Protein AF-S2LIN4-F1 (afdb_monomer)

pLDDT: mean 83.63, std 13.46, range [33.03, 95.44]

Organism: Litchfieldella anticariensis (strain DSM 16096 / CECT 5854 / CIP 108499 / LMG 22089 / FP35) (NCBI:txid1121939)

Solvent-accessible surface area (backbone atoms only — not comparable to full-atom values): 18428 Å² total; per-residue (Å²): 127,49,62,52,65,75,70,74,57,32,70,67,60,50,42,50,50,49,52,54,48,47,56,66,48,48,55,62,51,36,66,73,66,72,56,72,96,68,80,87,84,47,94,90,32,69,62,60,49,41,39,52,30,50,53,53,45,44,39,46,35,58,49,76,45,57,72,67,61,47,47,62,72,38,59,90,43,39,66,46,42,23,50,40,50,54,48,54,56,49,40,44,55,52,17,64,74,68,74,45,84,57,60,64,67,62,54,48,45,54,50,38,31,35,48,46,38,67,61,36,87,48,58,68,60,32,49,53,52,26,63,73,29,70,52,77,68,75,59,82,70,35,42,41,60,64,57,53,16,59,45,26,28,37,47,54,67,60,44,54,51,39,47,73,70,58,77,45,71,71,44,90,98,63,24,23,45,48,69,60,46,47,58,56,42,67,45,43,83,58,38,52,55,60,67,50,47,62,71,37,41,86,35,64,39,20,9,40,58,50,48,60,52,50,74,72,40,85,61,40,44,82,74,49,72,42,71,96,74,39,27,35,35,34,28,27,66,79,62,60,46,55,36,35,32,25,39,75,33,46,80,50,16,39,37,35,40,62,39,75,69,63,64,68,48,48,74,48,55,45,36,79,78,42,81,40,69,84,38,77,84,32,49,66,50,49,78,71,42,85,62,54,95,78,39,38,38,37,36,28,32,37,52,21,44,50,32,47,52,48,50,52,48,25,54,52,67,78,48,82,64,70,81,73,56,72,74,74,76,79,83,86,131

Structure (mmCIF, N/CA/C/O backbone):
data_AF-S2LIN4-F1
#
_entry.id   AF-S2LIN4-F1
#
loop_
_atom_site.group_PDB
_atom_site.id
_atom_site.type_symbol
_atom_site.label_atom_id
_atom_site.label_alt_id
_atom_site.label_comp_id
_atom_site.label_asym_id
_atom_site.label_entity_id
_atom_site.label_seq_id
_atom_site.pdbx_PDB_ins_code
_atom_site.Cartn_x
_atom_site.Cartn_y
_atom_site.Cartn_z
_atom_site.occupancy
_atom_site.B_iso_or_equiv
_atom_site.auth_seq_id
_atom_site.auth_comp_id
_atom_site.auth_asym_id
_atom_site.auth_atom_id
_atom_site.pdbx_PDB_model_num
ATOM 1 N N . MET A 1 1 ? 11.806 14.414 -7.366 1.00 47.00 1 MET A N 1
ATOM 2 C CA . MET A 1 1 ? 11.220 13.259 -6.646 1.00 47.00 1 MET A CA 1
ATOM 3 C C . MET A 1 1 ? 10.512 13.742 -5.384 1.00 47.00 1 MET A C 1
ATOM 5 O O . MET A 1 1 ? 11.106 14.500 -4.622 1.00 47.00 1 MET A O 1
ATOM 9 N N . GLY A 1 2 ? 9.234 13.380 -5.229 1.00 59.31 2 GLY A N 1
ATOM 10 C CA . GLY A 1 2 ? 8.294 13.935 -4.239 1.00 59.31 2 GLY A CA 1
ATOM 11 C C . GLY A 1 2 ? 6.931 14.335 -4.827 1.00 59.31 2 GLY A C 1
ATOM 12 O O . GLY A 1 2 ? 6.092 14.864 -4.108 1.00 59.31 2 GLY A O 1
ATOM 13 N N . GLN A 1 3 ? 6.727 14.125 -6.131 1.00 66.06 3 GLN A N 1
ATOM 14 C CA . GLN A 1 3 ? 5.408 14.199 -6.755 1.00 66.06 3 GLN A CA 1
ATOM 15 C C . GLN A 1 3 ? 4.697 12.844 -6.607 1.00 66.06 3 GLN A C 1
ATOM 17 O O . GLN A 1 3 ? 5.387 11.820 -6.604 1.00 66.06 3 GLN A O 1
ATOM 22 N N . PRO A 1 4 ? 3.360 12.831 -6.484 1.00 75.75 4 PRO A N 1
ATOM 23 C CA . PRO A 1 4 ? 2.562 11.608 -6.520 1.00 75.75 4 PRO A CA 1
ATOM 24 C C . PRO A 1 4 ? 2.800 10.789 -7.801 1.00 75.75 4 PRO A C 1
ATOM 26 O O . PRO A 1 4 ? 3.011 11.363 -8.871 1.00 75.75 4 PRO A O 1
ATOM 29 N N . ALA A 1 5 ? 2.782 9.456 -7.701 1.00 74.56 5 ALA A N 1
ATOM 30 C CA . ALA A 1 5 ? 3.072 8.562 -8.831 1.00 74.56 5 ALA A CA 1
ATOM 31 C C . ALA A 1 5 ? 2.090 8.726 -10.006 1.00 74.56 5 ALA A C 1
ATOM 33 O O . ALA A 1 5 ? 2.484 8.624 -11.162 1.00 74.56 5 ALA A O 1
ATOM 34 N N . ASP A 1 6 ? 0.828 9.032 -9.720 1.00 73.12 6 ASP A N 1
ATOM 35 C CA . ASP A 1 6 ? -0.216 9.345 -10.699 1.00 73.12 6 ASP A CA 1
ATOM 36 C C . ASP A 1 6 ? 0.073 10.618 -11.506 1.00 73.12 6 ASP A C 1
ATOM 38 O O . ASP A 1 6 ? -0.264 10.667 -12.683 1.00 73.12 6 ASP A O 1
ATOM 42 N N . VAL A 1 7 ? 0.749 11.602 -10.906 1.00 77.06 7 VAL A N 1
ATOM 43 C CA . VAL A 1 7 ? 1.208 12.820 -11.597 1.00 77.06 7 VAL A CA 1
ATOM 44 C C . VAL A 1 7 ? 2.500 12.559 -12.373 1.00 77.06 7 VAL A C 1
ATOM 46 O O . VAL A 1 7 ? 2.706 13.100 -13.455 1.00 77.06 7 VAL A O 1
ATOM 49 N N . LEU A 1 8 ? 3.396 11.740 -11.817 1.00 78.75 8 LEU A N 1
ATOM 50 C CA . LEU A 1 8 ? 4.680 11.428 -12.444 1.00 78.75 8 LEU A CA 1
ATOM 51 C C . LEU A 1 8 ? 4.520 10.593 -13.720 1.00 78.75 8 LEU A C 1
ATOM 53 O O . LEU A 1 8 ? 5.293 10.772 -14.663 1.00 78.75 8 LEU A O 1
ATOM 57 N N . PHE A 1 9 ? 3.543 9.688 -13.727 1.00 82.88 9 PHE A N 1
ATOM 58 C CA . PHE A 1 9 ? 3.246 8.779 -14.830 1.00 82.88 9 PHE A CA 1
ATOM 59 C C . PHE A 1 9 ? 1.987 9.193 -15.580 1.00 82.88 9 PHE A C 1
ATOM 61 O O . PHE A 1 9 ? 1.139 8.350 -15.846 1.00 82.88 9 PHE A O 1
ATOM 68 N N . ASP A 1 10 ? 1.825 10.473 -15.888 1.00 87.62 10 ASP A N 1
ATOM 69 C CA . ASP A 1 10 ? 0.775 10.917 -16.805 1.00 87.62 10 ASP A CA 1
ATOM 70 C C . ASP A 1 10 ? 0.827 10.133 -18.138 1.00 87.62 10 ASP A C 1
ATOM 72 O O . ASP A 1 10 ? 1.915 9.789 -18.606 1.00 87.62 10 ASP A O 1
ATOM 76 N N . ASP A 1 11 ? -0.336 9.774 -18.699 1.00 87.50 11 ASP A N 1
ATOM 77 C CA . ASP A 1 11 ? -0.409 8.869 -19.863 1.00 87.50 11 ASP A CA 1
ATOM 78 C C . ASP A 1 11 ? 0.236 9.493 -21.110 1.00 87.50 11 ASP A C 1
ATOM 80 O O . ASP A 1 11 ? 0.977 8.809 -21.827 1.00 87.50 11 ASP A O 1
ATOM 84 N N . ASP A 1 12 ? 0.036 10.796 -21.325 1.00 87.94 12 ASP A N 1
ATOM 85 C CA . ASP A 1 12 ? 0.625 11.526 -22.450 1.00 87.94 12 ASP A CA 1
ATOM 86 C C . ASP A 1 12 ? 2.138 11.654 -22.262 1.00 87.94 12 ASP A C 1
ATOM 88 O O . ASP A 1 12 ? 2.920 11.401 -23.182 1.00 87.94 12 ASP A O 1
ATOM 92 N N . ALA A 1 13 ? 2.570 11.970 -21.038 1.00 86.81 13 ALA A N 1
ATOM 93 C CA . ALA A 1 13 ? 3.985 12.074 -20.705 1.00 86.81 13 ALA A CA 1
ATOM 94 C C . ALA A 1 13 ? 4.727 10.733 -20.860 1.00 86.81 13 ALA A C 1
ATOM 96 O O . ALA A 1 13 ? 5.850 10.697 -21.364 1.00 86.81 13 ALA A O 1
ATOM 97 N N . LEU A 1 14 ? 4.107 9.622 -20.449 1.00 86.19 14 LEU A N 1
ATOM 98 C CA . LEU A 1 14 ? 4.681 8.285 -20.595 1.00 86.19 14 LEU A CA 1
ATOM 99 C C . LEU A 1 14 ? 4.761 7.872 -22.068 1.00 86.19 14 LEU A C 1
ATOM 101 O O . LEU A 1 14 ? 5.774 7.323 -22.497 1.00 86.19 14 LEU A O 1
ATOM 105 N N . SER A 1 15 ? 3.723 8.176 -22.846 1.00 87.38 15 SER A N 1
ATOM 106 C CA . SER A 1 15 ? 3.692 7.900 -24.284 1.00 87.38 15 SER A CA 1
ATOM 107 C C . SER A 1 15 ? 4.768 8.688 -25.036 1.00 87.38 15 SER A C 1
ATOM 109 O O . SER A 1 15 ? 5.455 8.125 -25.890 1.00 87.38 15 SER A O 1
ATOM 111 N N . ALA A 1 16 ? 4.969 9.959 -24.676 1.00 86.88 16 ALA A N 1
ATOM 112 C CA . ALA A 1 16 ? 6.020 10.805 -25.236 1.00 86.88 16 ALA A CA 1
ATOM 113 C C . ALA A 1 16 ? 7.431 10.280 -24.913 1.00 86.88 16 ALA A C 1
ATOM 115 O O . ALA A 1 16 ? 8.281 10.228 -25.803 1.00 86.88 16 ALA A O 1
ATOM 116 N N . ASP A 1 17 ? 7.673 9.835 -23.675 1.00 87.00 17 ASP A N 1
ATOM 117 C CA . ASP A 1 17 ? 8.962 9.246 -23.294 1.00 87.00 17 ASP A CA 1
ATOM 118 C C . ASP A 1 17 ? 9.248 7.955 -24.065 1.00 87.00 17 ASP A C 1
ATOM 120 O O . ASP A 1 17 ? 10.366 7.756 -24.530 1.00 87.00 17 ASP A O 1
ATOM 124 N N . VAL A 1 18 ? 8.251 7.076 -24.225 1.00 86.31 18 VAL A N 1
ATOM 125 C CA . VAL A 1 18 ? 8.411 5.836 -25.003 1.00 86.31 18 VAL A CA 1
ATOM 126 C C . VAL A 1 18 ? 8.713 6.149 -26.467 1.00 86.31 18 VAL A C 1
ATOM 128 O O . VAL A 1 18 ? 9.602 5.525 -27.047 1.00 86.31 18 VAL A O 1
ATOM 131 N N . ALA A 1 19 ? 8.006 7.118 -27.055 1.00 85.38 19 ALA A N 1
ATOM 132 C CA . ALA A 1 19 ? 8.234 7.550 -28.430 1.00 85.38 19 ALA A CA 1
ATOM 133 C C . ALA A 1 19 ? 9.677 8.031 -28.630 1.00 85.38 19 ALA A C 1
ATOM 135 O O . ALA A 1 19 ? 10.394 7.521 -29.491 1.00 85.38 19 ALA A O 1
ATOM 136 N N . SER A 1 20 ? 10.125 8.956 -27.781 1.00 84.44 20 SER A N 1
ATOM 137 C CA . SER A 1 20 ? 11.447 9.558 -27.918 1.00 84.44 20 SER A CA 1
ATOM 138 C C . SER A 1 20 ? 12.577 8.575 -27.581 1.00 84.44 20 SER A C 1
ATOM 140 O O . SER A 1 20 ? 13.573 8.512 -28.301 1.00 84.44 20 SER A O 1
ATOM 142 N N . ALA A 1 21 ? 12.395 7.710 -26.578 1.00 84.06 21 ALA A N 1
ATOM 143 C CA . ALA A 1 21 ? 13.325 6.619 -26.293 1.00 84.06 21 ALA A CA 1
ATOM 144 C C . ALA A 1 21 ? 13.438 5.623 -27.462 1.00 84.06 21 ALA A C 1
ATOM 146 O O . ALA A 1 21 ? 14.522 5.104 -27.742 1.00 84.06 21 ALA A O 1
ATOM 147 N N . GLY A 1 22 ? 12.326 5.369 -28.158 1.00 81.50 22 GLY A N 1
ATOM 148 C CA . GLY A 1 22 ? 12.278 4.522 -29.346 1.00 81.50 22 GLY A CA 1
ATOM 149 C C . GLY A 1 22 ? 13.131 5.072 -30.486 1.00 81.50 22 GLY A C 1
ATOM 150 O O . GLY A 1 22 ? 13.908 4.326 -31.084 1.00 81.50 22 GLY A O 1
ATOM 151 N N . GLU A 1 23 ? 13.040 6.375 -30.750 1.00 79.06 23 GLU A N 1
ATOM 152 C CA . GLU A 1 23 ? 13.856 7.055 -31.763 1.00 79.06 23 GLU A CA 1
ATOM 153 C C . GLU A 1 23 ? 15.356 6.955 -31.453 1.00 79.06 23 GLU A C 1
ATOM 155 O O . GLU A 1 23 ? 16.149 6.605 -32.331 1.00 79.06 23 GLU A O 1
ATOM 160 N N . GLU A 1 24 ? 15.746 7.181 -30.195 1.00 77.19 24 GLU A N 1
ATOM 161 C CA . GLU A 1 24 ? 17.155 7.148 -29.788 1.00 77.19 24 GLU A CA 1
ATOM 162 C C . GLU A 1 24 ? 17.789 5.755 -29.863 1.00 77.19 24 GLU A C 1
ATOM 164 O O . GLU A 1 24 ? 18.988 5.637 -30.118 1.00 77.19 24 GLU A O 1
ATOM 169 N N . VAL A 1 25 ? 17.009 4.694 -29.650 1.00 75.75 25 VAL A N 1
ATOM 170 C CA . VAL A 1 25 ? 17.485 3.307 -29.765 1.00 75.75 25 VAL A CA 1
ATOM 171 C C . VAL A 1 25 ? 17.458 2.813 -31.211 1.00 75.75 25 VAL A C 1
ATOM 173 O O . VAL A 1 25 ? 18.322 2.027 -31.613 1.00 75.75 25 VAL A O 1
ATOM 176 N N . ALA A 1 26 ? 16.506 3.284 -32.019 1.00 73.12 26 ALA A N 1
ATOM 177 C CA . ALA A 1 26 ? 16.386 2.881 -33.415 1.00 73.12 26 ALA A CA 1
ATOM 178 C C . ALA A 1 26 ? 17.626 3.263 -34.240 1.00 73.12 26 ALA A C 1
ATOM 180 O O . ALA A 1 26 ? 18.067 2.478 -35.077 1.00 73.12 26 ALA A O 1
ATOM 181 N N . GLU A 1 27 ? 18.221 4.432 -34.004 1.00 68.19 27 GLU A N 1
ATOM 182 C CA . GLU A 1 27 ? 19.364 4.920 -34.786 1.00 68.19 27 GLU A CA 1
ATOM 183 C C . GLU A 1 27 ? 20.642 4.053 -34.632 1.00 68.19 27 GLU A C 1
ATOM 185 O O . GLU A 1 27 ? 21.214 3.653 -35.653 1.00 68.19 27 GLU A O 1
ATOM 190 N N . PRO A 1 28 ? 21.120 3.704 -33.419 1.00 65.50 28 PRO A N 1
ATOM 191 C CA . PRO A 1 28 ? 22.214 2.744 -33.246 1.00 65.50 28 PRO A CA 1
ATOM 192 C C . PRO A 1 28 ? 21.929 1.370 -33.866 1.00 65.50 28 PRO A C 1
ATOM 194 O O . PRO A 1 28 ? 22.807 0.790 -34.506 1.00 65.50 28 PRO A O 1
ATOM 197 N N . LEU A 1 29 ? 20.703 0.857 -33.723 1.00 64.81 29 LEU A N 1
ATOM 198 C CA . LEU A 1 29 ? 20.319 -0.446 -34.276 1.00 64.81 29 LEU A CA 1
ATOM 199 C C . LEU A 1 29 ? 20.282 -0.437 -35.812 1.00 64.81 29 LEU A C 1
ATOM 201 O O . LEU A 1 29 ? 20.726 -1.399 -36.441 1.00 64.81 29 LEU A O 1
ATOM 205 N N . ARG A 1 30 ? 19.826 0.658 -36.434 1.00 66.25 30 ARG A N 1
ATOM 206 C CA . ARG A 1 30 ? 19.888 0.853 -37.895 1.00 66.25 30 ARG A CA 1
ATOM 207 C C . ARG A 1 30 ? 21.330 0.875 -38.402 1.00 66.25 30 ARG A C 1
ATOM 209 O O . ARG A 1 30 ? 21.642 0.192 -39.374 1.00 66.25 30 ARG A O 1
ATOM 216 N N . ARG A 1 31 ? 22.232 1.575 -37.699 1.00 62.22 31 ARG A N 1
ATOM 217 C CA . ARG A 1 31 ? 23.672 1.598 -38.026 1.00 62.22 31 ARG A CA 1
ATOM 218 C C . ARG A 1 31 ? 24.308 0.205 -37.979 1.00 62.22 31 ARG A C 1
ATOM 220 O O . ARG A 1 31 ? 25.103 -0.122 -38.853 1.00 62.22 31 ARG A O 1
ATOM 227 N N . LEU A 1 32 ? 23.950 -0.617 -36.990 1.00 59.62 32 LEU A N 1
ATOM 228 C CA . LEU A 1 32 ? 24.483 -1.977 -36.829 1.00 59.62 32 LEU A CA 1
ATOM 229 C C . LEU A 1 32 ? 23.901 -2.990 -37.824 1.00 59.62 32 LEU A C 1
ATOM 231 O O . LEU A 1 32 ? 24.600 -3.910 -38.236 1.00 59.62 32 LEU A O 1
ATOM 235 N N . SER A 1 33 ? 22.635 -2.831 -38.213 1.00 62.09 33 SER A N 1
ATOM 236 C CA . SER A 1 33 ? 21.947 -3.744 -39.138 1.00 62.09 33 SER A CA 1
ATOM 237 C C . SER A 1 33 ? 22.271 -3.492 -40.615 1.00 62.09 33 SER A C 1
ATOM 239 O O . SER A 1 33 ? 21.821 -4.249 -41.472 1.00 62.09 33 SER A O 1
ATOM 241 N N . GLY A 1 34 ? 23.044 -2.445 -40.934 1.00 56.84 34 GLY A N 1
ATOM 242 C CA . GLY A 1 34 ? 23.355 -2.062 -42.316 1.00 56.84 34 GLY A CA 1
ATOM 243 C C . GLY A 1 34 ? 22.119 -1.658 -43.131 1.00 56.84 34 GLY A C 1
ATOM 244 O O . GLY A 1 34 ? 22.181 -1.609 -44.361 1.00 56.84 34 GLY A O 1
ATOM 245 N N . GLY A 1 35 ? 20.990 -1.408 -42.457 1.00 53.69 35 GLY A N 1
ATOM 246 C CA . GLY A 1 35 ? 19.702 -1.126 -43.075 1.00 53.69 35 GLY A CA 1
ATOM 247 C C . GLY A 1 35 ? 19.684 0.254 -43.724 1.00 53.69 35 GLY A C 1
ATOM 248 O O . GLY A 1 35 ? 20.001 1.254 -43.084 1.00 53.69 35 GLY A O 1
ATOM 249 N N . ARG A 1 36 ? 19.300 0.304 -45.004 1.00 51.91 36 ARG A N 1
ATOM 250 C CA . ARG A 1 36 ? 18.939 1.554 -45.690 1.00 51.91 36 ARG A CA 1
ATOM 251 C C . ARG A 1 36 ? 17.681 2.149 -45.048 1.00 51.91 36 ARG A C 1
ATOM 253 O O . ARG A 1 36 ? 16.865 1.402 -44.515 1.00 51.91 36 ARG A O 1
ATOM 260 N N . ASP A 1 37 ? 17.543 3.473 -45.142 1.00 54.34 37 ASP A N 1
ATOM 261 C CA . ASP A 1 37 ? 16.408 4.285 -44.676 1.00 54.34 37 ASP A CA 1
ATOM 262 C C . ASP A 1 37 ? 15.071 3.890 -45.335 1.00 54.34 37 ASP A C 1
ATOM 264 O O . ASP A 1 37 ? 14.500 4.640 -46.126 1.00 54.34 37 ASP A O 1
ATOM 268 N N . GLU A 1 38 ? 14.539 2.710 -45.027 1.00 51.34 38 GLU A N 1
ATOM 269 C CA . GLU A 1 38 ? 13.127 2.438 -45.255 1.00 51.34 38 GLU A CA 1
ATOM 270 C C . GLU A 1 38 ? 12.332 2.900 -44.028 1.00 51.34 38 GLU A C 1
ATOM 272 O O . GLU A 1 38 ? 12.577 2.437 -42.908 1.00 51.34 38 GLU A O 1
ATOM 277 N N . PRO A 1 39 ? 11.382 3.838 -44.195 1.00 50.81 39 PRO A N 1
ATOM 278 C CA . PRO A 1 39 ? 10.492 4.208 -43.113 1.00 50.81 39 PRO A CA 1
ATOM 279 C C . PRO A 1 39 ? 9.650 2.984 -42.753 1.00 50.81 39 PRO A C 1
ATOM 281 O O . PRO A 1 39 ? 8.929 2.451 -43.597 1.00 50.81 39 PRO A O 1
ATOM 284 N N . LEU A 1 40 ? 9.735 2.555 -41.492 1.00 50.41 40 LEU A N 1
ATOM 285 C CA . LEU A 1 40 ? 8.865 1.543 -40.893 1.00 50.41 40 LEU A CA 1
ATOM 286 C C . LEU A 1 40 ? 7.412 2.049 -40.934 1.00 50.41 40 LEU A C 1
ATOM 288 O O . LEU A 1 40 ? 6.913 2.651 -39.989 1.00 50.41 40 LEU A O 1
ATOM 292 N N . LYS A 1 41 ? 6.741 1.852 -42.071 1.00 45.69 41 LYS A N 1
ATOM 293 C CA . LYS A 1 41 ? 5.322 2.143 -42.269 1.00 45.69 41 LYS A CA 1
ATOM 294 C C . LYS A 1 41 ? 4.504 0.959 -41.778 1.00 45.69 41 LYS A C 1
ATOM 296 O O . LYS A 1 41 ? 4.207 0.040 -42.531 1.00 45.69 41 LYS A O 1
ATOM 301 N N . SER A 1 42 ? 4.148 0.984 -40.507 1.00 49.94 42 SER A N 1
ATOM 302 C CA . SER A 1 42 ? 3.082 0.153 -39.959 1.00 49.94 42 SER A CA 1
ATOM 303 C C . SER A 1 42 ? 2.626 0.834 -38.688 1.00 49.94 42 SER A C 1
ATOM 305 O O . SER A 1 42 ? 3.370 0.833 -37.725 1.00 49.94 42 SER A O 1
ATOM 307 N N . GLU A 1 43 ? 1.441 1.429 -38.661 1.00 45.47 43 GLU A N 1
ATOM 308 C CA . GLU A 1 43 ? 0.894 2.068 -37.458 1.00 45.47 43 GLU A CA 1
ATOM 309 C C . GLU A 1 43 ? 0.540 1.045 -36.353 1.00 45.47 43 GLU A C 1
ATOM 311 O O . GLU A 1 43 ? 0.428 1.438 -35.205 1.00 45.47 43 GLU A O 1
ATOM 316 N N . ASP A 1 44 ? 0.577 -0.271 -36.614 1.00 50.44 44 ASP A N 1
ATOM 317 C CA . ASP A 1 44 ? 0.623 -1.346 -35.587 1.00 50.44 44 ASP A CA 1
ATOM 318 C C . ASP A 1 44 ? 2.033 -1.555 -34.965 1.00 50.44 44 ASP A C 1
ATOM 320 O O . ASP A 1 44 ? 2.335 -2.556 -34.309 1.00 50.44 44 ASP A O 1
ATOM 324 N N . CYS A 1 45 ? 2.918 -0.584 -35.215 1.00 71.06 45 CYS A N 1
ATOM 325 C CA . CYS A 1 45 ? 4.340 -0.488 -34.894 1.00 71.06 45 CYS A CA 1
ATOM 326 C C . CYS A 1 45 ? 4.656 -0.744 -33.416 1.00 71.06 45 CYS A C 1
ATOM 328 O O . CYS A 1 45 ? 3.930 -0.324 -32.519 1.00 71.06 45 CYS A O 1
ATOM 330 N N . LEU A 1 46 ? 5.806 -1.377 -33.176 1.00 74.06 46 LEU A N 1
ATOM 331 C CA . LEU A 1 46 ? 6.452 -1.623 -31.881 1.00 74.06 46 LEU A CA 1
ATOM 332 C C . LEU A 1 46 ? 6.229 -0.522 -30.825 1.00 74.06 46 LEU A C 1
ATOM 334 O O . LEU A 1 46 ? 6.034 -0.831 -29.655 1.00 74.06 46 LEU A O 1
ATOM 338 N N . GLN A 1 47 ? 6.202 0.752 -31.220 1.00 81.25 47 GLN A N 1
ATOM 339 C CA . GLN A 1 47 ? 5.899 1.884 -30.344 1.00 81.25 47 GLN A CA 1
ATOM 340 C C . GLN A 1 47 ? 4.543 1.751 -29.633 1.00 81.25 47 GLN A C 1
ATOM 342 O O . GLN A 1 47 ? 4.491 1.906 -28.416 1.00 81.25 47 GLN A O 1
ATOM 347 N N . HIS A 1 48 ? 3.460 1.415 -30.340 1.00 83.00 48 HIS A N 1
ATOM 348 C CA . HIS A 1 48 ? 2.145 1.203 -29.722 1.00 83.00 48 HIS A CA 1
ATOM 349 C C . HIS A 1 48 ? 2.167 0.029 -28.743 1.00 83.00 48 HIS A C 1
ATOM 351 O O . HIS A 1 48 ? 1.552 0.090 -27.678 1.00 83.00 48 HIS A O 1
ATOM 357 N N . GLN A 1 49 ? 2.925 -1.020 -29.065 1.00 86.12 49 GLN A N 1
ATOM 358 C CA . GLN A 1 49 ? 3.117 -2.161 -28.176 1.00 86.12 49 GLN A CA 1
ATOM 359 C C . GLN A 1 49 ? 3.888 -1.757 -26.907 1.00 86.12 49 GLN A C 1
ATOM 361 O O . GLN A 1 49 ? 3.480 -2.114 -25.802 1.00 86.12 49 GLN A O 1
ATOM 366 N N . MET A 1 50 ? 4.942 -0.945 -27.037 1.00 89.69 50 MET A N 1
ATOM 367 C CA . MET A 1 50 ? 5.712 -0.421 -25.905 1.00 89.69 50 MET A CA 1
ATOM 368 C C . MET A 1 50 ? 4.892 0.544 -25.043 1.00 89.69 50 MET A C 1
ATOM 370 O O . MET A 1 50 ? 4.958 0.460 -23.820 1.00 89.69 50 MET A O 1
ATOM 374 N N . ILE A 1 51 ? 4.069 1.408 -25.648 1.00 89.38 51 ILE A N 1
ATOM 375 C CA . ILE A 1 51 ? 3.137 2.280 -24.916 1.00 89.38 51 ILE A CA 1
ATOM 376 C C . ILE A 1 51 ? 2.129 1.425 -24.143 1.00 89.38 51 ILE A C 1
ATOM 378 O O . ILE A 1 51 ? 1.948 1.620 -22.942 1.00 89.38 51 ILE A O 1
ATOM 382 N N . ARG A 1 52 ? 1.528 0.417 -24.790 1.00 90.00 52 ARG A N 1
ATOM 383 C CA . ARG A 1 52 ? 0.611 -0.525 -24.133 1.00 90.00 52 ARG A CA 1
ATOM 384 C C . ARG A 1 52 ? 1.278 -1.229 -22.949 1.00 90.00 52 ARG A C 1
ATOM 386 O O . ARG A 1 52 ? 0.679 -1.311 -21.878 1.00 90.00 52 ARG A O 1
ATOM 393 N N . ALA A 1 53 ? 2.513 -1.703 -23.110 1.00 92.44 53 ALA A N 1
ATOM 394 C CA . ALA A 1 53 ? 3.276 -2.306 -22.022 1.00 92.44 53 ALA A CA 1
ATOM 395 C C . ALA A 1 53 ? 3.572 -1.309 -20.893 1.00 92.44 53 ALA A C 1
ATOM 397 O O . ALA A 1 53 ? 3.415 -1.658 -19.725 1.00 92.44 53 ALA A O 1
ATOM 398 N N . ALA A 1 54 ? 3.936 -0.065 -21.215 1.00 92.69 54 ALA A N 1
ATOM 399 C CA . ALA A 1 54 ? 4.186 0.985 -20.232 1.00 92.69 54 ALA A CA 1
ATOM 400 C C . ALA A 1 54 ? 2.930 1.293 -19.398 1.00 92.69 54 ALA A C 1
ATOM 402 O O . ALA A 1 54 ? 3.002 1.363 -18.171 1.00 92.69 54 ALA A O 1
ATOM 403 N N . LEU A 1 55 ? 1.763 1.402 -20.040 1.00 92.00 55 LEU A N 1
ATOM 404 C CA . LEU A 1 55 ? 0.479 1.611 -19.363 1.00 92.00 55 LEU A CA 1
ATOM 405 C C . LEU A 1 55 ? 0.099 0.420 -18.472 1.00 92.00 55 LEU A C 1
ATOM 407 O O . LEU A 1 55 ? -0.361 0.608 -17.343 1.00 92.00 55 LEU A O 1
ATOM 411 N N . GLN A 1 56 ? 0.361 -0.805 -18.931 1.00 93.19 56 GLN A N 1
ATOM 412 C CA . GLN A 1 56 ? 0.140 -2.003 -18.126 1.00 93.19 56 GLN A CA 1
ATOM 413 C C . GLN A 1 56 ? 1.073 -2.033 -16.905 1.00 93.19 56 GLN A C 1
ATOM 415 O O . GLN A 1 56 ? 0.630 -2.295 -15.786 1.00 93.19 56 GLN A O 1
ATOM 420 N N . TRP A 1 57 ? 2.356 -1.703 -17.071 1.00 94.50 57 TRP A N 1
ATOM 421 C CA . TRP A 1 57 ? 3.292 -1.560 -15.954 1.00 94.50 57 TRP A CA 1
ATOM 422 C C . TRP A 1 57 ? 2.879 -0.443 -14.993 1.00 94.50 57 TRP A C 1
ATOM 424 O O . TRP A 1 57 ? 2.988 -0.622 -13.780 1.00 94.50 57 TRP A O 1
ATOM 434 N N . LYS A 1 58 ? 2.340 0.672 -15.501 1.00 93.69 58 LYS A N 1
ATOM 435 C CA . LYS A 1 58 ? 1.798 1.774 -14.690 1.00 93.69 58 LYS A CA 1
ATOM 436 C C . LYS A 1 58 ? 0.642 1.303 -13.814 1.00 93.69 58 LYS A C 1
ATOM 438 O O . LYS A 1 58 ? 0.603 1.657 -12.636 1.00 93.69 58 LYS A O 1
ATOM 443 N N . ALA A 1 59 ? -0.278 0.497 -14.344 1.00 91.50 59 ALA A N 1
ATOM 444 C CA . ALA A 1 59 ? -1.396 -0.036 -13.565 1.00 91.50 59 ALA A CA 1
ATOM 445 C C . ALA A 1 59 ? -0.912 -0.835 -12.339 1.00 91.50 59 ALA A C 1
ATOM 447 O O . ALA A 1 59 ? -1.397 -0.605 -11.225 1.00 91.50 59 ALA A O 1
ATOM 448 N N . LEU A 1 60 ? 0.104 -1.688 -12.521 1.00 92.25 60 LEU A N 1
ATOM 449 C CA . LEU A 1 60 ? 0.741 -2.423 -11.427 1.00 92.25 60 LEU A CA 1
ATOM 450 C C . LEU A 1 60 ? 1.510 -1.492 -10.479 1.00 92.25 60 LEU A C 1
ATOM 452 O O . LEU A 1 60 ? 1.256 -1.493 -9.275 1.00 92.25 60 LEU A O 1
ATOM 456 N N . ALA A 1 61 ? 2.422 -0.674 -11.010 1.00 92.69 61 ALA A N 1
ATOM 457 C CA . ALA A 1 61 ? 3.308 0.203 -10.242 1.00 92.69 61 ALA A CA 1
ATOM 458 C C . ALA A 1 61 ? 2.549 1.229 -9.386 1.00 92.69 61 ALA A C 1
ATOM 460 O O . ALA A 1 61 ? 2.977 1.559 -8.286 1.00 92.69 61 ALA A O 1
ATOM 461 N N . CYS A 1 62 ? 1.402 1.721 -9.852 1.00 89.81 62 CYS A N 1
ATOM 462 C CA . CYS A 1 62 ? 0.562 2.643 -9.087 1.00 89.81 62 CYS A CA 1
ATOM 463 C C . CYS A 1 62 ? -0.416 1.937 -8.134 1.00 89.81 62 CYS A C 1
ATOM 465 O O . CYS A 1 62 ? -1.210 2.614 -7.485 1.00 89.81 62 CYS A O 1
ATOM 467 N N . GLY A 1 63 ? -0.405 0.601 -8.062 1.00 85.31 63 GLY A N 1
ATOM 468 C CA . GLY A 1 63 ? -1.314 -0.165 -7.208 1.00 85.31 63 GLY A CA 1
ATOM 469 C C . GLY A 1 63 ? -2.788 -0.053 -7.612 1.00 85.31 63 GLY A C 1
ATOM 4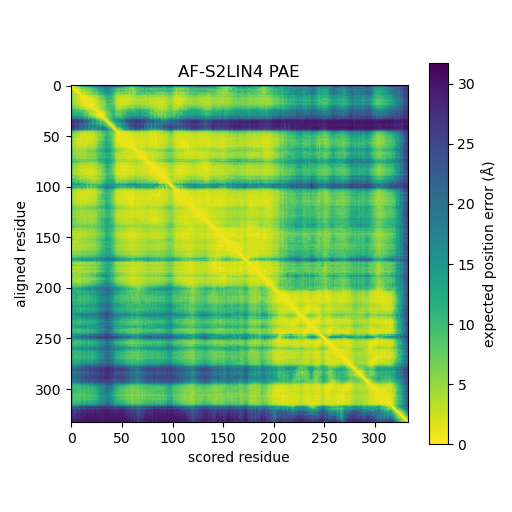70 O O . GLY A 1 63 ? -3.655 -0.210 -6.756 1.00 85.31 63 GLY A O 1
ATOM 471 N N . LYS A 1 64 ? -3.080 0.231 -8.892 1.00 86.38 64 LYS A N 1
ATOM 472 C CA . LYS A 1 64 ? -4.459 0.318 -9.410 1.00 86.38 64 LYS A CA 1
ATOM 473 C C . LYS A 1 64 ? -5.129 -1.054 -9.515 1.00 86.38 64 LYS A C 1
ATOM 475 O O . LYS A 1 64 ? -6.351 -1.127 -9.537 1.00 86.38 64 LYS A O 1
ATOM 480 N N . GLN A 1 65 ? -4.325 -2.111 -9.589 1.00 87.44 65 GLN A N 1
ATOM 481 C CA . GLN A 1 65 ? -4.754 -3.501 -9.692 1.00 87.44 65 GLN A CA 1
ATOM 482 C C . GLN A 1 65 ? -3.964 -4.359 -8.702 1.00 87.44 65 GLN A C 1
ATOM 484 O O . GLN A 1 65 ? -2.807 -4.061 -8.366 1.00 87.44 65 GLN A O 1
ATOM 489 N N . ASP A 1 66 ? -4.581 -5.438 -8.227 1.00 88.06 66 ASP A N 1
ATOM 490 C CA . ASP A 1 66 ? -3.832 -6.495 -7.559 1.00 88.06 66 ASP A CA 1
ATOM 491 C C . ASP A 1 66 ? -3.021 -7.325 -8.572 1.00 88.06 66 ASP A C 1
ATOM 493 O O . ASP A 1 66 ? -3.174 -7.204 -9.789 1.00 88.06 66 ASP A O 1
ATOM 497 N N . LEU A 1 67 ? -2.105 -8.153 -8.064 1.00 90.75 67 LEU A N 1
ATOM 498 C CA . LEU A 1 67 ? -1.193 -8.915 -8.913 1.00 90.75 67 LEU A CA 1
ATOM 499 C C . LEU A 1 67 ? -1.908 -10.009 -9.723 1.00 90.75 67 LEU A C 1
ATOM 501 O O . LEU A 1 67 ? -1.458 -10.345 -10.819 1.00 90.75 67 LEU A O 1
ATOM 505 N N . GLN A 1 68 ? -3.000 -10.578 -9.208 1.00 90.44 68 GLN A N 1
ATOM 506 C CA . GLN A 1 68 ? -3.739 -11.623 -9.915 1.00 90.44 68 GLN A CA 1
ATOM 507 C C . GLN A 1 68 ? -4.513 -11.035 -11.092 1.00 90.44 68 GLN A C 1
ATOM 509 O O . GLN A 1 68 ? -4.398 -11.553 -12.203 1.00 90.44 68 GLN A O 1
ATOM 514 N N . GLN A 1 69 ? -5.228 -9.933 -10.862 1.00 90.06 69 GLN A N 1
ATOM 515 C CA . GLN A 1 69 ? -5.923 -9.184 -11.900 1.00 90.06 69 GLN A CA 1
ATOM 516 C C . GLN A 1 69 ? -4.941 -8.727 -12.978 1.00 90.06 69 GLN A C 1
ATOM 518 O O . GLN A 1 69 ? -5.133 -9.022 -14.158 1.00 90.06 69 GLN A O 1
ATOM 523 N N . TRP A 1 70 ? -3.847 -8.082 -12.567 1.00 92.56 70 TRP A N 1
ATOM 524 C CA . TRP A 1 70 ? -2.835 -7.607 -13.500 1.00 92.56 70 TRP A CA 1
ATOM 525 C C . TRP A 1 70 ? -2.270 -8.744 -14.354 1.00 92.56 70 TRP A C 1
ATOM 527 O O . TRP A 1 70 ? -2.141 -8.603 -15.566 1.00 92.56 70 TRP A O 1
ATOM 537 N N . ARG A 1 71 ? -1.971 -9.898 -13.742 1.00 91.19 71 ARG A N 1
ATOM 538 C CA . ARG A 1 71 ? -1.467 -11.083 -14.448 1.00 91.19 71 ARG A CA 1
ATOM 539 C C . ARG A 1 71 ? -2.480 -11.636 -15.451 1.00 91.19 71 ARG A C 1
ATOM 541 O O . ARG A 1 71 ? -2.064 -12.092 -16.514 1.00 91.19 71 ARG A O 1
ATOM 548 N N . ALA A 1 72 ? -3.766 -11.660 -15.104 1.00 90.00 72 ALA A N 1
ATOM 549 C CA . ALA A 1 72 ? -4.812 -12.147 -15.997 1.00 90.00 72 ALA A CA 1
ATOM 550 C C . ALA A 1 72 ? -4.880 -11.284 -17.267 1.00 90.00 72 ALA A C 1
ATOM 552 O O . ALA A 1 72 ? -4.816 -11.817 -18.371 1.00 90.00 72 ALA A O 1
ATOM 553 N N . GLU A 1 73 ? -4.885 -9.961 -17.109 1.00 87.69 73 GLU A N 1
ATOM 554 C CA . GLU A 1 73 ? -4.901 -8.998 -18.218 1.00 87.69 73 GLU A CA 1
ATOM 555 C C . GLU A 1 73 ? -3.577 -8.974 -19.008 1.00 87.69 73 GLU A C 1
ATOM 557 O O . GLU A 1 73 ? -3.563 -8.797 -20.225 1.00 87.69 73 GLU A O 1
ATOM 562 N N . ALA A 1 74 ? -2.449 -9.208 -18.332 1.00 86.38 74 ALA A N 1
ATOM 563 C CA . ALA A 1 74 ? -1.114 -9.266 -18.928 1.00 86.38 74 ALA A CA 1
ATOM 564 C C . ALA A 1 74 ? -0.805 -10.588 -19.657 1.00 86.38 74 ALA A C 1
ATOM 566 O O . ALA A 1 74 ? 0.238 -10.706 -20.310 1.00 86.38 74 ALA A O 1
ATOM 567 N N . SER A 1 75 ? -1.660 -11.606 -19.523 1.00 84.94 75 SER A N 1
ATOM 568 C CA . SER A 1 75 ? -1.372 -12.958 -20.013 1.00 84.94 75 SER A CA 1
ATOM 569 C C . SER A 1 75 ? -1.128 -12.996 -21.527 1.00 84.94 75 SER A C 1
ATOM 571 O O . SER A 1 75 ? -0.129 -13.581 -21.957 1.00 84.94 75 SER A O 1
ATOM 573 N N . ASP A 1 76 ? -1.935 -12.267 -22.297 1.00 85.44 76 ASP A N 1
ATOM 574 C CA . ASP A 1 76 ? -1.861 -12.195 -23.763 1.00 85.44 76 ASP A CA 1
ATOM 575 C C . ASP A 1 76 ? -0.722 -11.300 -24.282 1.00 85.44 76 ASP A C 1
ATOM 577 O O . ASP A 1 76 ? -0.307 -11.409 -25.435 1.00 85.44 76 ASP A O 1
ATOM 581 N N . ILE A 1 77 ? -0.170 -10.431 -23.429 1.00 86.88 77 ILE A N 1
ATOM 582 C CA . ILE A 1 77 ? 0.887 -9.469 -23.788 1.00 86.88 77 ILE A CA 1
ATOM 583 C C . ILE A 1 77 ? 2.190 -9.684 -23.024 1.00 86.88 77 ILE A C 1
ATOM 585 O O . ILE A 1 77 ? 3.032 -8.793 -22.958 1.00 86.88 77 ILE A O 1
ATOM 589 N N . THR A 1 78 ? 2.387 -10.873 -22.452 1.00 89.62 78 THR A N 1
ATOM 590 C CA . THR A 1 78 ? 3.588 -11.178 -21.658 1.00 89.62 78 THR A CA 1
ATOM 591 C C . THR A 1 78 ? 4.880 -10.902 -22.437 1.00 89.62 78 THR A C 1
ATOM 593 O O . THR A 1 78 ? 5.818 -10.345 -21.874 1.00 89.62 78 THR A O 1
ATOM 596 N N . HIS A 1 79 ? 4.935 -11.287 -23.716 1.00 89.12 79 HIS A N 1
ATOM 597 C CA . HIS A 1 79 ? 6.113 -11.068 -24.559 1.00 89.12 79 HIS A CA 1
ATOM 598 C C . HIS A 1 79 ? 6.403 -9.570 -24.725 1.00 89.12 79 HIS A C 1
ATOM 600 O O . HIS A 1 79 ? 7.523 -9.145 -24.484 1.00 89.12 79 HIS A O 1
ATOM 606 N N . ILE A 1 80 ? 5.369 -8.758 -24.966 1.00 90.44 80 ILE A N 1
ATOM 607 C CA . ILE A 1 80 ? 5.486 -7.298 -25.075 1.00 90.44 80 ILE A CA 1
ATOM 608 C C . ILE A 1 80 ? 5.981 -6.674 -23.763 1.00 90.44 80 ILE A C 1
ATOM 610 O O . ILE A 1 80 ? 6.802 -5.760 -23.765 1.00 90.44 80 ILE A O 1
ATOM 614 N N . LEU A 1 81 ? 5.499 -7.167 -22.618 1.00 92.88 81 LEU A N 1
ATOM 615 C CA . LEU A 1 81 ? 5.940 -6.689 -21.304 1.00 92.88 81 LEU A CA 1
ATOM 616 C C . LEU A 1 81 ? 7.412 -6.996 -21.044 1.00 92.88 81 LEU A C 1
ATOM 618 O O . LEU A 1 81 ? 8.099 -6.170 -20.444 1.00 92.88 81 LEU A O 1
ATOM 622 N N . LYS A 1 82 ? 7.876 -8.167 -21.489 1.00 93.75 82 LYS A N 1
ATOM 623 C CA . LYS A 1 82 ? 9.284 -8.554 -21.435 1.00 93.75 82 LYS A CA 1
ATOM 624 C C . LYS A 1 82 ? 10.129 -7.671 -22.354 1.00 93.75 82 LYS A C 1
ATOM 626 O O . LYS A 1 82 ? 11.104 -7.090 -21.888 1.00 93.75 82 LYS A O 1
ATOM 631 N N . ASP A 1 83 ? 9.705 -7.501 -23.603 1.00 91.31 83 ASP A N 1
ATOM 632 C CA . ASP A 1 83 ? 10.384 -6.646 -24.581 1.00 91.31 83 ASP A CA 1
ATOM 633 C C . ASP A 1 83 ? 10.493 -5.202 -24.078 1.00 91.31 83 ASP A C 1
ATOM 635 O O . ASP A 1 83 ? 11.509 -4.548 -24.286 1.00 91.31 83 ASP A O 1
ATOM 639 N N . PHE A 1 84 ? 9.491 -4.716 -23.340 1.00 93.88 84 PHE A N 1
ATOM 640 C CA . PHE A 1 84 ? 9.543 -3.405 -22.699 1.00 93.88 84 PHE A CA 1
ATOM 641 C C . PHE A 1 84 ? 10.619 -3.308 -21.604 1.00 93.88 84 PHE A C 1
ATOM 643 O O . PHE A 1 84 ? 11.303 -2.290 -21.504 1.00 93.88 84 PHE A O 1
ATOM 650 N N . VAL A 1 85 ? 10.804 -4.350 -20.786 1.00 94.12 85 VAL A N 1
ATOM 651 C CA . VAL A 1 85 ? 11.889 -4.385 -19.786 1.00 94.12 85 VAL A CA 1
ATOM 652 C C . VAL A 1 85 ? 13.250 -4.339 -20.480 1.00 94.12 85 VAL A C 1
ATOM 654 O O . VAL A 1 85 ? 14.110 -3.538 -20.102 1.00 94.12 85 VAL A O 1
ATOM 657 N N . ASP A 1 86 ? 13.417 -5.145 -21.527 1.00 91.19 86 ASP A N 1
ATOM 658 C CA . ASP A 1 86 ? 14.647 -5.202 -22.318 1.00 91.19 86 ASP A CA 1
ATOM 659 C C . ASP A 1 86 ? 14.900 -3.866 -23.052 1.00 91.19 86 ASP A C 1
ATOM 661 O O . ASP A 1 86 ? 16.026 -3.362 -23.070 1.00 91.19 86 ASP A O 1
ATOM 665 N N . PHE A 1 87 ? 13.844 -3.224 -23.562 1.00 90.19 87 PHE A N 1
ATOM 666 C CA . PHE A 1 87 ? 13.881 -1.892 -24.164 1.00 90.19 87 PHE A CA 1
ATOM 667 C C . PHE A 1 87 ? 14.388 -0.831 -23.182 1.00 90.19 87 PHE A C 1
ATOM 669 O O . PHE A 1 87 ? 15.311 -0.087 -23.510 1.00 90.19 87 PHE A O 1
ATOM 676 N N . VAL A 1 88 ? 13.856 -0.771 -21.958 1.00 91.06 88 VAL A N 1
ATOM 677 C CA . VAL A 1 88 ? 14.316 0.203 -20.951 1.00 91.06 88 VAL A CA 1
ATOM 678 C C . VAL A 1 88 ? 15.767 -0.062 -20.529 1.00 91.06 88 VAL A C 1
ATOM 680 O O . VAL A 1 88 ? 16.535 0.878 -20.322 1.00 91.06 88 VAL A O 1
ATOM 683 N N . ALA A 1 89 ? 16.188 -1.326 -20.444 1.00 89.06 89 ALA A N 1
ATOM 684 C CA . ALA A 1 89 ? 17.588 -1.655 -20.178 1.00 89.06 89 ALA A CA 1
ATOM 685 C C . ALA A 1 89 ? 18.516 -1.178 -21.313 1.00 89.06 89 ALA A C 1
ATOM 687 O O . ALA A 1 89 ? 19.584 -0.612 -21.053 1.00 89.06 89 ALA A O 1
ATOM 688 N N . LEU A 1 90 ? 18.091 -1.359 -22.567 1.00 86.62 90 LEU A N 1
ATOM 689 C CA . LEU A 1 90 ? 18.832 -0.931 -23.750 1.00 86.62 90 LEU A CA 1
ATOM 690 C C . LEU A 1 90 ? 18.922 0.597 -23.855 1.00 86.62 90 LEU A C 1
ATOM 692 O O . LEU A 1 90 ? 20.013 1.119 -24.089 1.00 86.62 90 LEU A O 1
ATOM 696 N N . THR A 1 91 ? 17.821 1.323 -23.633 1.00 85.06 91 THR A N 1
ATOM 697 C CA . THR A 1 91 ? 17.813 2.798 -23.694 1.00 85.06 91 THR A CA 1
ATOM 698 C C . THR A 1 91 ? 18.797 3.398 -22.690 1.00 85.06 91 THR A C 1
ATOM 700 O O . THR A 1 91 ? 19.560 4.303 -23.031 1.00 85.06 91 THR A O 1
ATOM 703 N N . ARG A 1 92 ? 18.867 2.840 -21.476 1.00 84.62 92 ARG A N 1
ATOM 704 C CA . ARG A 1 92 ? 19.850 3.237 -20.464 1.00 84.62 92 ARG A CA 1
ATOM 705 C C . ARG A 1 92 ? 21.287 3.008 -20.930 1.00 84.62 92 ARG A C 1
ATOM 707 O O . ARG A 1 92 ? 22.128 3.892 -20.769 1.00 84.62 92 ARG A O 1
ATOM 714 N N . ALA A 1 93 ? 21.582 1.841 -21.501 1.00 83.88 93 ALA A N 1
ATOM 715 C CA . ALA A 1 93 ? 22.922 1.524 -21.992 1.00 83.88 93 ALA A CA 1
ATOM 716 C C . ALA A 1 93 ? 23.365 2.486 -23.112 1.00 83.88 93 ALA A C 1
ATOM 718 O O . ALA A 1 93 ? 24.490 2.988 -23.084 1.00 83.88 93 ALA A O 1
ATOM 719 N N . VAL A 1 94 ? 22.461 2.800 -24.046 1.00 81.44 94 VAL A N 1
ATOM 720 C CA . VAL A 1 94 ? 22.691 3.761 -25.139 1.00 81.44 94 VAL A CA 1
ATOM 721 C C . VAL A 1 94 ? 22.913 5.177 -24.594 1.00 81.44 94 VAL A C 1
ATOM 723 O O . VAL A 1 94 ? 23.877 5.842 -24.980 1.00 81.44 94 VAL A O 1
ATOM 726 N N . ALA A 1 95 ? 22.089 5.627 -23.644 1.00 81.50 95 ALA A N 1
ATOM 727 C CA . ALA A 1 95 ? 22.232 6.945 -23.026 1.00 81.50 95 ALA A CA 1
ATOM 728 C C . ALA A 1 95 ? 23.589 7.114 -22.320 1.00 81.50 95 ALA A C 1
ATOM 730 O O . ALA A 1 95 ? 24.245 8.148 -22.474 1.00 81.50 95 ALA A O 1
ATOM 731 N N . MET A 1 96 ? 24.053 6.076 -21.609 1.00 79.38 96 MET A N 1
ATOM 732 C CA . MET A 1 96 ? 25.365 6.073 -20.952 1.00 79.38 96 MET A CA 1
ATOM 733 C C . MET A 1 96 ? 26.521 6.179 -21.953 1.00 79.38 96 MET A C 1
ATOM 735 O O . MET A 1 96 ? 27.484 6.897 -21.689 1.00 79.38 96 MET A O 1
ATOM 739 N N . GLN A 1 97 ? 26.432 5.510 -23.106 1.00 78.06 97 GLN A N 1
ATOM 740 C CA . GLN A 1 97 ? 27.464 5.587 -24.146 1.00 78.06 97 GLN A CA 1
ATOM 741 C C . GLN A 1 97 ? 27.531 6.966 -24.813 1.00 78.06 97 GLN A C 1
ATOM 743 O O . GLN A 1 97 ? 28.616 7.440 -25.141 1.00 78.06 97 GLN A O 1
ATOM 748 N N . HIS A 1 98 ? 26.388 7.630 -24.988 1.00 74.44 98 HIS A N 1
ATOM 749 C CA . HIS A 1 98 ? 26.309 8.925 -25.666 1.00 74.44 98 HIS A CA 1
ATOM 750 C C . HIS A 1 98 ? 26.351 10.137 -24.723 1.00 74.44 98 HIS A C 1
ATOM 752 O O . HIS A 1 98 ? 26.164 11.261 -25.182 1.00 74.44 98 HIS A O 1
ATOM 758 N N . SER A 1 99 ? 26.608 9.937 -23.422 1.00 68.06 99 SER A N 1
ATOM 759 C CA . SER A 1 99 ? 26.568 10.995 -22.392 1.00 68.06 99 SER A CA 1
ATOM 760 C C . SER A 1 99 ? 25.274 11.823 -22.411 1.00 68.06 99 SER A C 1
ATOM 762 O O . SER A 1 99 ? 25.276 13.006 -22.067 1.00 68.06 99 SER A O 1
ATOM 764 N N . LYS A 1 100 ? 24.162 11.212 -22.832 1.00 70.31 100 LYS A N 1
ATOM 765 C CA . LYS A 1 100 ? 22.847 11.853 -22.852 1.00 70.31 100 LYS A CA 1
ATOM 766 C C . LYS A 1 100 ? 22.127 11.615 -21.528 1.00 70.31 100 LYS A C 1
ATOM 768 O O . LYS A 1 100 ? 22.384 10.634 -20.827 1.00 70.31 100 LYS A O 1
ATOM 773 N N . ALA A 1 101 ? 21.202 12.511 -21.189 1.00 64.19 101 ALA A N 1
ATOM 774 C CA . ALA A 1 101 ? 20.232 12.221 -20.142 1.00 64.19 101 ALA A CA 1
ATOM 775 C C . ALA A 1 101 ? 19.384 11.024 -20.602 1.00 64.19 101 ALA A C 1
ATOM 777 O O . ALA A 1 101 ? 18.831 11.064 -21.694 1.00 64.19 101 ALA A O 1
ATOM 778 N N . GLY A 1 102 ? 19.340 9.951 -19.806 1.00 69.88 102 GLY A N 1
ATOM 779 C CA . GLY A 1 102 ? 18.513 8.779 -20.108 1.00 69.88 102 GLY A CA 1
ATOM 780 C C . GLY A 1 102 ? 17.018 9.051 -19.929 1.00 69.88 102 GLY A C 1
ATOM 781 O O . GLY A 1 102 ? 16.584 10.200 -19.850 1.00 69.88 102 GLY A O 1
ATOM 782 N N . TRP A 1 103 ? 16.239 7.979 -19.775 1.00 83.06 103 TRP A N 1
ATOM 783 C CA . TRP A 1 103 ? 14.780 8.025 -19.630 1.00 83.06 103 TRP A CA 1
ATOM 784 C C . TRP A 1 103 ? 14.358 7.695 -18.189 1.00 83.06 103 TRP A C 1
ATOM 786 O O . TRP A 1 103 ? 13.807 6.623 -17.921 1.00 83.06 103 TRP A O 1
ATOM 796 N N . PRO A 1 104 ? 14.611 8.597 -17.215 1.00 84.75 104 PRO A N 1
ATOM 797 C CA . PRO A 1 104 ? 14.485 8.290 -15.793 1.00 84.75 104 PRO A CA 1
ATOM 798 C C . PRO A 1 104 ? 13.057 7.932 -15.380 1.00 84.75 104 PRO A C 1
ATOM 800 O O . PRO A 1 104 ? 12.884 7.205 -14.409 1.00 84.75 104 PRO A O 1
ATOM 803 N N . ARG A 1 105 ? 12.026 8.413 -16.090 1.00 88.88 105 ARG A N 1
ATOM 804 C CA . ARG A 1 105 ? 10.629 8.062 -15.801 1.00 88.88 105 ARG A CA 1
ATOM 805 C C . ARG A 1 105 ? 10.339 6.595 -16.132 1.00 88.88 105 ARG A C 1
ATOM 807 O O . ARG A 1 105 ? 9.692 5.933 -15.326 1.00 88.88 105 ARG A O 1
ATOM 814 N N . LEU A 1 106 ? 10.849 6.078 -17.252 1.00 90.56 106 LEU A N 1
ATOM 815 C CA . LEU A 1 106 ? 10.678 4.674 -17.647 1.00 90.56 106 LEU A CA 1
ATOM 816 C C . LEU A 1 106 ? 11.427 3.735 -16.693 1.00 90.56 106 LEU A C 1
ATOM 818 O O . LEU A 1 106 ? 10.876 2.734 -16.236 1.00 90.56 106 LEU A O 1
ATOM 822 N N . GLU A 1 107 ? 12.651 4.104 -16.307 1.00 91.25 107 GLU A N 1
ATOM 823 C CA . GLU A 1 107 ? 13.405 3.375 -15.281 1.00 91.25 107 GLU A CA 1
ATOM 824 C C . GLU A 1 107 ? 12.682 3.397 -13.926 1.00 91.25 107 GLU A C 1
ATOM 826 O O . GLU A 1 107 ? 12.571 2.373 -13.251 1.00 91.25 107 GLU A O 1
ATOM 831 N N . HIS A 1 108 ? 12.145 4.556 -13.533 1.00 90.69 108 HIS A N 1
ATOM 832 C CA . HIS A 1 108 ? 11.403 4.704 -12.283 1.00 90.69 108 HIS A CA 1
ATOM 833 C C . HIS A 1 108 ? 10.100 3.898 -12.281 1.00 90.69 108 HIS A C 1
ATOM 835 O O . HIS A 1 108 ? 9.734 3.339 -11.248 1.00 90.69 108 HIS A O 1
ATOM 841 N N . LEU A 1 109 ? 9.420 3.804 -13.428 1.00 93.88 109 LEU A N 1
ATOM 842 C CA . LEU A 1 109 ? 8.231 2.976 -13.605 1.00 93.88 109 LEU A CA 1
ATOM 843 C C . LEU A 1 109 ? 8.541 1.500 -13.332 1.00 93.88 109 LEU A C 1
ATOM 845 O O . LEU A 1 109 ? 7.871 0.880 -12.504 1.00 93.88 109 LEU A O 1
ATOM 849 N N . LEU A 1 110 ? 9.585 0.955 -13.966 1.00 94.88 110 LEU A N 1
ATOM 850 C CA . LEU A 1 110 ? 10.007 -0.428 -13.728 1.00 94.88 110 LEU A CA 1
ATOM 851 C C . LEU A 1 110 ? 10.512 -0.641 -12.297 1.00 94.88 110 LEU A C 1
ATOM 853 O O . LEU A 1 110 ? 10.230 -1.678 -11.701 1.00 94.88 110 LEU A O 1
ATOM 857 N N . GLY A 1 111 ? 11.191 0.349 -11.710 1.00 94.00 111 GLY A N 1
ATOM 858 C CA . GLY A 1 111 ? 11.598 0.315 -10.305 1.00 94.00 111 GLY A CA 1
ATOM 859 C C . GLY A 1 111 ? 10.407 0.225 -9.344 1.00 94.00 111 GLY A C 1
ATOM 860 O O . GLY A 1 111 ? 10.408 -0.598 -8.429 1.00 94.00 111 GLY A O 1
ATOM 861 N N . LEU A 1 112 ? 9.352 1.016 -9.570 1.00 94.19 112 LEU A N 1
ATOM 862 C CA . LEU A 1 112 ? 8.127 0.944 -8.769 1.00 94.19 112 LEU A CA 1
ATOM 863 C C . LEU A 1 112 ? 7.347 -0.351 -9.009 1.00 94.19 112 LEU A C 1
ATOM 865 O O . LEU A 1 112 ? 6.814 -0.909 -8.051 1.00 94.19 112 LEU A O 1
ATOM 869 N N . ALA A 1 113 ? 7.323 -0.871 -10.236 1.00 94.81 113 ALA A N 1
ATOM 870 C CA . ALA A 1 113 ? 6.736 -2.175 -10.525 1.00 94.81 113 ALA A CA 1
ATOM 871 C C . ALA A 1 113 ? 7.486 -3.318 -9.818 1.00 94.81 113 ALA A C 1
ATOM 873 O O . ALA A 1 113 ? 6.861 -4.179 -9.197 1.00 94.81 113 ALA A O 1
ATOM 874 N N . ALA A 1 114 ? 8.821 -3.298 -9.837 1.00 95.25 114 ALA A N 1
ATOM 875 C CA . ALA A 1 114 ? 9.647 -4.266 -9.120 1.00 95.25 114 ALA A CA 1
ATOM 876 C C . ALA A 1 114 ? 9.395 -4.188 -7.609 1.00 95.25 114 ALA A C 1
ATOM 878 O O . ALA A 1 114 ? 9.198 -5.218 -6.964 1.00 95.25 114 ALA A O 1
ATOM 879 N N . LEU A 1 115 ? 9.305 -2.975 -7.054 1.00 95.19 115 LEU A N 1
ATOM 880 C CA . LEU A 1 115 ? 8.935 -2.763 -5.658 1.00 95.19 115 LEU A CA 1
ATOM 881 C C . LEU A 1 115 ? 7.522 -3.282 -5.353 1.00 95.19 115 LEU A C 1
ATOM 883 O O . LEU A 1 115 ? 7.309 -3.928 -4.331 1.00 95.19 115 LEU A O 1
ATOM 887 N N . ARG A 1 116 ? 6.550 -3.056 -6.240 1.00 94.00 116 ARG A N 1
ATOM 888 C CA . ARG A 1 116 ? 5.185 -3.571 -6.082 1.00 94.00 116 ARG A CA 1
ATOM 889 C C . ARG A 1 116 ? 5.156 -5.098 -6.009 1.00 94.00 116 ARG A C 1
ATOM 891 O O . ARG A 1 116 ? 4.422 -5.633 -5.178 1.00 94.00 116 ARG A O 1
ATOM 898 N N . LEU A 1 117 ? 5.927 -5.783 -6.855 1.00 94.25 117 LEU A N 1
ATOM 899 C CA . LEU A 1 117 ? 6.075 -7.242 -6.814 1.00 94.25 117 LEU A CA 1
ATOM 900 C C . LEU A 1 117 ? 6.785 -7.688 -5.534 1.00 94.25 117 LEU A C 1
ATOM 902 O O . LEU A 1 117 ? 6.342 -8.621 -4.873 1.00 94.25 117 LEU A O 1
ATOM 906 N N . LYS A 1 118 ? 7.851 -6.984 -5.144 1.00 93.81 118 LYS A N 1
ATOM 907 C CA . LYS A 1 118 ? 8.618 -7.252 -3.922 1.00 93.81 118 LYS A CA 1
ATOM 908 C C . LYS A 1 118 ? 7.756 -7.201 -2.659 1.00 93.81 118 LYS A C 1
ATOM 910 O O . LYS A 1 118 ? 7.970 -7.988 -1.744 1.00 93.81 118 LYS A O 1
ATOM 915 N N . LEU A 1 119 ? 6.805 -6.270 -2.608 1.00 92.44 119 LEU A N 1
ATOM 916 C CA . LEU A 1 119 ? 5.899 -6.082 -1.476 1.00 92.44 119 LEU A CA 1
ATOM 917 C C . LEU A 1 119 ? 4.695 -7.034 -1.492 1.00 92.44 119 LEU A C 1
ATOM 919 O O . LEU A 1 119 ? 3.933 -7.033 -0.528 1.00 92.44 119 LEU A O 1
ATOM 923 N N . ASP A 1 120 ? 4.485 -7.808 -2.560 1.00 91.56 120 ASP A N 1
ATOM 924 C CA . ASP A 1 120 ? 3.268 -8.599 -2.719 1.00 91.56 120 ASP A CA 1
ATOM 925 C C . ASP A 1 120 ? 3.094 -9.650 -1.599 1.00 91.56 120 ASP A C 1
ATOM 927 O O . ASP A 1 120 ? 4.071 -10.296 -1.204 1.00 91.56 120 ASP A O 1
ATOM 931 N N . PRO A 1 121 ? 1.864 -9.877 -1.092 1.00 86.44 121 PRO A N 1
ATOM 932 C CA . PRO A 1 121 ? 1.618 -10.869 -0.046 1.00 86.44 121 PRO A CA 1
ATOM 933 C C . PRO A 1 121 ? 1.862 -12.316 -0.494 1.00 86.44 121 PRO A C 1
ATOM 935 O O . PRO A 1 121 ? 1.948 -13.200 0.357 1.00 86.44 121 PRO A O 1
ATOM 938 N N . SER A 1 122 ? 1.966 -12.579 -1.804 1.00 89.38 122 SER A N 1
ATOM 939 C CA . SER A 1 122 ? 2.304 -13.887 -2.365 1.00 89.38 122 SER A CA 1
ATOM 940 C C . SER A 1 122 ? 3.700 -13.873 -3.012 1.00 89.38 122 SER A C 1
ATOM 942 O O . SER A 1 122 ? 3.820 -13.721 -4.232 1.00 89.38 122 SER A O 1
ATOM 944 N N . PRO A 1 123 ? 4.787 -14.097 -2.238 1.00 86.81 123 PRO A N 1
ATOM 945 C CA . PRO A 1 123 ? 6.154 -14.066 -2.766 1.00 86.81 123 PRO A CA 1
ATOM 946 C C . PRO A 1 123 ? 6.392 -15.050 -3.916 1.00 86.81 123 PRO A C 1
ATOM 948 O O . PRO A 1 123 ? 7.134 -14.749 -4.848 1.00 86.81 123 PRO A O 1
ATOM 951 N N . ALA A 1 124 ? 5.746 -16.221 -3.875 1.00 89.25 124 ALA A N 1
ATOM 952 C CA . ALA A 1 124 ? 5.855 -17.228 -4.927 1.00 89.25 124 ALA A CA 1
ATOM 953 C C . ALA A 1 124 ? 5.233 -16.750 -6.250 1.00 89.25 124 ALA A C 1
ATOM 955 O O . ALA A 1 124 ? 5.837 -16.919 -7.310 1.00 89.25 124 ALA A O 1
ATOM 956 N N . LEU A 1 125 ? 4.056 -16.115 -6.191 1.00 90.75 125 LEU A N 1
ATOM 957 C CA . LEU A 1 125 ? 3.407 -15.542 -7.369 1.00 90.75 125 LEU A CA 1
ATOM 958 C C . LEU A 1 125 ? 4.216 -14.365 -7.922 1.00 90.75 125 LEU A C 1
ATOM 960 O O . LEU A 1 125 ? 4.462 -14.312 -9.124 1.00 90.75 125 LEU A O 1
ATOM 964 N N . ALA A 1 126 ? 4.663 -13.459 -7.052 1.00 92.19 126 ALA A N 1
ATOM 965 C CA . ALA A 1 126 ? 5.478 -12.314 -7.443 1.00 92.19 126 ALA A CA 1
ATOM 966 C C . ALA A 1 126 ? 6.780 -12.735 -8.130 1.00 92.19 126 ALA A C 1
ATOM 968 O O . ALA A 1 126 ? 7.116 -12.198 -9.184 1.00 92.19 126 ALA A O 1
ATOM 969 N N . LYS A 1 127 ? 7.473 -13.739 -7.579 1.00 92.31 127 LYS A N 1
ATOM 970 C CA . LYS A 1 127 ? 8.690 -14.301 -8.173 1.00 92.31 127 LYS A CA 1
ATOM 971 C C . LYS A 1 127 ? 8.423 -14.899 -9.556 1.00 92.31 127 LYS A C 1
ATOM 973 O O . LYS A 1 127 ? 9.116 -14.550 -10.504 1.00 92.31 127 LYS A O 1
ATOM 978 N N . MET A 1 128 ? 7.394 -15.738 -9.684 1.00 92.88 128 MET A N 1
ATOM 979 C CA . MET A 1 128 ? 7.012 -16.344 -10.965 1.00 92.88 128 MET A CA 1
ATOM 980 C C . MET A 1 128 ? 6.700 -15.285 -12.032 1.00 92.88 128 MET A C 1
ATOM 982 O O . MET A 1 128 ? 7.140 -15.406 -13.175 1.00 92.88 128 MET A O 1
ATOM 986 N N . VAL A 1 129 ? 5.947 -14.240 -11.672 1.00 92.75 129 VAL A N 1
ATOM 987 C CA . VAL A 1 129 ? 5.620 -13.143 -12.593 1.00 92.75 129 VAL A CA 1
ATOM 988 C C . VAL A 1 129 ? 6.882 -12.396 -13.018 1.00 92.75 129 VAL A C 1
ATOM 990 O O . VAL A 1 129 ? 7.078 -12.199 -14.214 1.00 92.75 129 VAL A O 1
ATOM 993 N N . ALA A 1 130 ? 7.743 -12.031 -12.064 1.00 93.56 130 ALA A N 1
ATOM 994 C CA . ALA A 1 130 ? 8.991 -11.317 -12.322 1.00 93.56 130 ALA A CA 1
ATOM 995 C C . ALA A 1 130 ? 9.912 -12.090 -13.282 1.00 93.56 130 ALA A C 1
ATOM 997 O O . ALA A 1 130 ? 10.380 -11.528 -14.271 1.00 93.56 130 ALA A O 1
ATOM 998 N N . GLU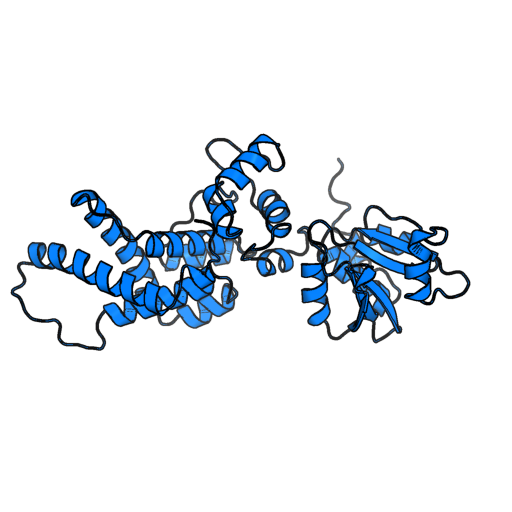 A 1 131 ? 10.097 -13.393 -13.048 1.00 93.00 131 GLU A N 1
ATOM 999 C CA . GLU A 1 131 ? 10.895 -14.273 -13.911 1.00 93.00 131 GLU A CA 1
ATOM 1000 C C . GLU A 1 131 ? 10.317 -14.358 -15.329 1.00 93.00 131 GLU A C 1
ATOM 1002 O O . GLU A 1 131 ? 11.053 -14.235 -16.309 1.00 93.00 131 GLU A O 1
ATOM 1007 N N . ARG A 1 132 ? 8.992 -14.501 -15.453 1.00 91.19 132 ARG A N 1
ATOM 1008 C CA . ARG A 1 132 ? 8.311 -14.632 -16.750 1.00 91.19 132 ARG A CA 1
ATOM 1009 C C . ARG A 1 132 ? 8.468 -13.393 -17.637 1.00 91.19 132 ARG A C 1
ATOM 1011 O O . ARG A 1 132 ? 8.580 -13.534 -18.852 1.00 91.19 132 ARG A O 1
ATOM 1018 N N . VAL A 1 133 ? 8.475 -12.200 -17.046 1.00 91.56 133 VAL A N 1
ATOM 1019 C CA . VAL A 1 133 ? 8.616 -10.921 -17.771 1.00 91.56 133 VAL A CA 1
ATOM 1020 C C . VAL A 1 133 ? 10.043 -10.367 -17.744 1.00 91.56 133 VAL A C 1
ATOM 1022 O O . VAL A 1 133 ? 10.279 -9.265 -18.220 1.00 91.56 133 VAL A O 1
ATOM 1025 N N . GLY A 1 134 ? 11.009 -11.114 -17.197 1.00 91.62 134 GLY A N 1
ATOM 1026 C CA . GLY A 1 134 ? 12.414 -10.701 -17.135 1.00 91.62 134 GLY A CA 1
ATOM 1027 C C . GLY A 1 134 ? 12.706 -9.519 -16.203 1.00 91.62 134 GLY A C 1
ATOM 1028 O O . GLY A 1 134 ? 13.771 -8.917 -16.312 1.00 91.62 134 GLY A O 1
ATOM 1029 N N . LEU A 1 135 ? 11.799 -9.172 -15.285 1.00 94.00 135 LEU A N 1
ATOM 1030 C CA . LEU A 1 135 ? 12.000 -8.063 -14.353 1.00 94.00 135 LEU A CA 1
ATOM 1031 C C . LEU A 1 135 ? 12.806 -8.525 -13.131 1.00 94.00 135 LEU A C 1
ATOM 1033 O O . LEU A 1 135 ? 12.396 -9.420 -12.395 1.00 94.00 135 LEU A O 1
ATOM 1037 N N . MET A 1 136 ? 13.946 -7.886 -12.875 1.00 91.44 136 MET A N 1
ATOM 1038 C CA . MET A 1 136 ? 14.808 -8.228 -11.742 1.00 91.44 136 MET A CA 1
ATOM 1039 C C . MET A 1 136 ? 14.325 -7.574 -10.437 1.00 91.44 136 MET A C 1
ATOM 1041 O O . MET A 1 136 ? 14.256 -6.350 -10.337 1.00 91.44 136 MET A O 1
ATOM 1045 N N . ILE A 1 137 ? 14.081 -8.382 -9.398 1.00 91.12 137 ILE A N 1
ATOM 1046 C CA . ILE A 1 137 ? 13.808 -7.903 -8.032 1.00 91.12 137 ILE A CA 1
ATOM 1047 C C . ILE A 1 137 ? 15.115 -7.898 -7.232 1.00 91.12 137 ILE A C 1
ATOM 1049 O O . ILE A 1 137 ? 15.642 -8.952 -6.873 1.00 91.12 137 ILE A O 1
ATOM 1053 N N . GLN A 1 138 ? 15.637 -6.709 -6.934 1.00 87.75 138 GLN A N 1
ATOM 1054 C CA . GLN A 1 138 ? 16.855 -6.554 -6.136 1.00 87.75 138 GLN A CA 1
ATOM 1055 C C . GLN A 1 138 ? 16.578 -6.777 -4.647 1.00 87.75 138 GLN A C 1
ATOM 1057 O O . GLN A 1 138 ? 15.589 -6.276 -4.121 1.00 87.75 138 GLN A O 1
ATOM 1062 N N . HIS A 1 139 ? 17.472 -7.491 -3.959 1.00 88.31 139 HIS A N 1
ATOM 1063 C CA . HIS A 1 139 ? 17.410 -7.761 -2.515 1.00 88.31 139 HIS A CA 1
ATOM 1064 C C . HIS A 1 139 ? 16.011 -8.190 -2.011 1.00 88.31 139 HIS A C 1
ATOM 1066 O O . HIS A 1 139 ? 15.363 -7.445 -1.270 1.00 88.31 139 HIS A O 1
ATOM 1072 N N . PRO A 1 140 ? 15.503 -9.374 -2.412 1.00 86.00 140 PRO A N 1
ATOM 1073 C CA . PRO A 1 140 ? 14.209 -9.868 -1.941 1.00 86.00 140 PRO A CA 1
ATOM 1074 C C . PRO A 1 140 ? 14.129 -9.893 -0.405 1.00 86.00 140 PRO A C 1
ATOM 1076 O O . PRO A 1 140 ? 15.075 -10.307 0.261 1.00 86.00 140 PRO A O 1
ATOM 1079 N N . GLY A 1 141 ? 12.999 -9.462 0.161 1.00 88.12 141 GLY A N 1
ATOM 1080 C CA . GLY A 1 141 ? 12.760 -9.466 1.614 1.00 88.12 141 GLY A CA 1
ATOM 1081 C C . GLY A 1 141 ? 13.137 -8.179 2.360 1.00 88.12 141 GLY A C 1
ATOM 1082 O O . GLY A 1 141 ? 12.719 -7.999 3.504 1.00 88.12 141 GLY A O 1
ATOM 1083 N N . VAL A 1 142 ? 13.854 -7.252 1.722 1.00 93.94 142 VAL A N 1
ATOM 1084 C CA . VAL A 1 142 ? 14.187 -5.932 2.289 1.00 93.94 142 VAL A CA 1
ATOM 1085 C C . VAL A 1 142 ? 13.827 -4.816 1.318 1.00 93.94 142 VAL A C 1
ATOM 1087 O O . VAL A 1 142 ? 13.704 -5.062 0.130 1.00 93.94 142 VAL A O 1
ATOM 1090 N N . VAL A 1 143 ? 13.665 -3.585 1.787 1.00 95.06 143 VAL A N 1
ATOM 1091 C CA . VAL A 1 143 ? 13.520 -2.390 0.949 1.00 95.06 143 VAL A CA 1
ATOM 1092 C C . VAL A 1 143 ? 14.577 -1.356 1.287 1.00 95.06 143 VAL A C 1
ATOM 1094 O O . VAL A 1 143 ? 14.900 -1.124 2.454 1.00 95.06 143 VAL A O 1
ATOM 1097 N N . ASP A 1 144 ? 15.126 -0.718 0.268 1.00 94.25 144 ASP A N 1
ATOM 1098 C CA . ASP A 1 144 ? 16.072 0.365 0.448 1.00 94.25 144 ASP A CA 1
ATOM 1099 C C . ASP A 1 144 ? 15.370 1.721 0.660 1.00 94.25 144 ASP A C 1
ATOM 1101 O O . ASP A 1 144 ? 14.151 1.889 0.591 1.00 94.25 144 ASP A O 1
ATOM 1105 N N . HIS A 1 145 ? 16.173 2.733 0.966 1.00 93.38 145 HIS A N 1
ATOM 1106 C CA . HIS A 1 145 ? 15.688 4.079 1.241 1.00 93.38 145 HIS A CA 1
ATOM 1107 C C . HIS A 1 145 ? 15.114 4.810 0.011 1.00 93.38 145 HIS A C 1
ATOM 1109 O O . HIS A 1 145 ? 14.299 5.718 0.191 1.00 93.38 145 HIS A O 1
ATOM 1115 N N . LEU A 1 146 ? 15.524 4.446 -1.211 1.00 92.88 146 LEU A N 1
ATOM 1116 C CA . LEU A 1 146 ? 14.980 4.987 -2.460 1.00 92.88 146 LEU A CA 1
ATOM 1117 C C . LEU A 1 146 ? 13.606 4.378 -2.743 1.00 92.88 146 LEU A C 1
ATOM 1119 O O . LEU A 1 146 ? 12.668 5.122 -3.023 1.00 92.88 146 LEU A O 1
ATOM 1123 N N . GLU A 1 147 ? 13.472 3.062 -2.585 1.00 94.81 147 GLU A N 1
ATOM 1124 C CA . GLU A 1 147 ? 12.219 2.316 -2.688 1.00 94.81 147 GLU A CA 1
ATOM 1125 C C . GLU A 1 147 ? 11.177 2.864 -1.701 1.00 94.81 147 GLU A C 1
ATOM 1127 O O . GLU A 1 147 ? 10.063 3.202 -2.103 1.00 94.81 147 GLU A O 1
ATOM 1132 N N . ILE A 1 148 ? 11.548 3.061 -0.429 1.00 95.06 148 ILE A N 1
ATOM 1133 C CA . ILE A 1 148 ? 10.656 3.654 0.585 1.00 95.06 148 ILE A CA 1
ATOM 1134 C C . ILE A 1 148 ? 10.231 5.076 0.187 1.00 95.06 148 ILE A C 1
ATOM 1136 O O . ILE A 1 148 ? 9.057 5.441 0.309 1.00 95.06 148 ILE A O 1
ATOM 1140 N N . ALA A 1 149 ? 11.175 5.903 -0.277 1.00 92.81 149 ALA A N 1
ATOM 1141 C CA . ALA A 1 149 ? 10.883 7.280 -0.670 1.00 92.81 149 ALA A CA 1
ATOM 1142 C C . ALA A 1 149 ? 9.920 7.334 -1.864 1.00 92.81 149 ALA A C 1
ATOM 1144 O O . ALA A 1 149 ? 8.984 8.138 -1.855 1.00 92.81 149 ALA A O 1
ATOM 1145 N N . ALA A 1 150 ? 10.124 6.455 -2.848 1.00 91.31 150 ALA A N 1
ATOM 1146 C CA . ALA A 1 150 ? 9.280 6.326 -4.026 1.00 91.31 150 ALA A CA 1
ATOM 1147 C C . ALA A 1 150 ? 7.875 5.823 -3.654 1.00 91.31 150 ALA A C 1
ATOM 1149 O O . ALA A 1 150 ? 6.889 6.481 -3.979 1.00 91.31 150 ALA A O 1
ATOM 1150 N N . ALA A 1 151 ? 7.772 4.743 -2.870 1.00 92.69 151 ALA A N 1
ATOM 1151 C CA . ALA A 1 151 ? 6.491 4.184 -2.429 1.00 92.69 151 ALA A CA 1
ATOM 1152 C C . ALA A 1 151 ? 5.651 5.149 -1.585 1.00 92.69 151 ALA A C 1
ATOM 1154 O O . ALA A 1 151 ? 4.429 5.036 -1.567 1.00 92.69 151 ALA A O 1
ATOM 1155 N N . CYS A 1 152 ? 6.282 6.082 -0.869 1.00 91.25 152 CYS A N 1
ATOM 1156 C CA . CYS A 1 152 ? 5.584 7.092 -0.073 1.00 91.25 152 CYS A CA 1
ATOM 1157 C C . CYS A 1 152 ? 5.416 8.444 -0.780 1.00 91.25 152 CYS A C 1
ATOM 1159 O O . CYS A 1 152 ? 4.809 9.341 -0.198 1.00 91.25 152 CYS A O 1
ATOM 1161 N N . SER A 1 153 ? 5.962 8.624 -1.989 1.00 89.69 153 SER A N 1
ATOM 1162 C CA . SER A 1 153 ? 6.025 9.924 -2.678 1.00 89.69 153 SER A CA 1
ATOM 1163 C C . SER A 1 153 ? 6.642 11.042 -1.815 1.00 89.69 153 SER A C 1
ATOM 1165 O O . SER A 1 153 ? 6.172 12.179 -1.803 1.00 89.69 153 SER A O 1
ATOM 1167 N N . ILE A 1 154 ? 7.710 10.734 -1.069 1.00 90.38 154 ILE A N 1
ATOM 1168 C CA . ILE A 1 154 ? 8.393 11.680 -0.166 1.00 90.38 154 ILE A CA 1
ATOM 1169 C C . ILE A 1 154 ? 9.843 11.939 -0.588 1.00 90.38 154 ILE A C 1
ATOM 1171 O O . ILE A 1 154 ? 10.428 11.231 -1.403 1.00 90.38 154 ILE A O 1
ATOM 1175 N N . ARG A 1 155 ? 10.460 12.978 -0.011 1.00 91.81 155 ARG A N 1
ATOM 1176 C CA . ARG A 1 155 ? 11.879 13.279 -0.251 1.00 91.81 155 ARG A CA 1
ATOM 1177 C C . ARG A 1 155 ? 12.770 12.204 0.375 1.00 91.81 155 ARG A C 1
ATOM 1179 O O . ARG A 1 155 ? 12.563 11.819 1.524 1.00 91.81 155 ARG A O 1
ATOM 1186 N N . LEU A 1 156 ? 13.844 11.829 -0.321 1.00 92.19 156 LEU A N 1
ATOM 1187 C CA . LEU A 1 156 ? 14.837 10.864 0.173 1.00 92.19 156 LEU A CA 1
ATOM 1188 C C . LEU A 1 156 ? 15.447 11.265 1.526 1.00 92.19 156 LEU A C 1
ATOM 1190 O O . LEU A 1 156 ? 15.691 10.420 2.386 1.00 92.19 156 LEU A O 1
ATOM 1194 N N . ALA A 1 157 ? 15.649 12.569 1.739 1.00 93.50 157 ALA A N 1
ATOM 1195 C CA . ALA A 1 157 ? 16.134 13.113 3.006 1.00 93.50 157 ALA A CA 1
ATOM 1196 C C . ALA A 1 157 ? 15.208 12.770 4.188 1.00 93.50 157 ALA A C 1
ATOM 1198 O O . ALA A 1 157 ? 15.693 12.507 5.284 1.00 93.50 157 ALA A O 1
ATOM 1199 N N . THR A 1 158 ? 13.890 12.707 3.971 1.00 93.69 158 THR A N 1
ATOM 1200 C CA . THR A 1 158 ? 12.919 12.327 5.006 1.00 93.69 158 THR A CA 1
ATOM 1201 C C . THR A 1 158 ? 13.135 10.888 5.463 1.00 93.69 158 THR A C 1
ATOM 1203 O O . THR A 1 158 ? 13.155 10.629 6.665 1.00 93.69 158 THR A O 1
ATOM 1206 N N . VAL A 1 159 ? 13.360 9.963 4.524 1.00 94.50 159 VAL A N 1
ATOM 1207 C CA . VAL A 1 159 ? 13.645 8.556 4.846 1.00 94.50 159 VAL A CA 1
ATOM 1208 C C . VAL A 1 159 ? 14.982 8.438 5.572 1.00 94.50 159 VAL A C 1
ATOM 1210 O O . VAL A 1 159 ? 15.051 7.830 6.635 1.00 94.50 159 VAL A O 1
ATOM 1213 N N . ARG A 1 160 ? 16.035 9.095 5.068 1.00 94.25 160 ARG A N 1
ATOM 1214 C CA . ARG A 1 160 ? 17.360 9.104 5.717 1.00 94.25 160 ARG A CA 1
ATOM 1215 C C . ARG A 1 160 ? 17.305 9.642 7.150 1.00 94.25 160 ARG A C 1
ATOM 1217 O O . ARG A 1 160 ? 17.940 9.075 8.035 1.00 94.25 160 ARG A O 1
ATOM 1224 N N . ASN A 1 161 ? 16.509 10.681 7.399 1.00 95.12 161 ASN A N 1
ATOM 1225 C CA . ASN A 1 161 ? 16.302 11.223 8.742 1.00 95.12 161 ASN A CA 1
ATOM 1226 C C . ASN A 1 161 ? 15.584 10.229 9.665 1.00 95.12 161 ASN A C 1
ATOM 1228 O O . ASN A 1 161 ? 15.978 10.090 10.821 1.00 95.12 161 ASN A O 1
ATOM 1232 N N . ALA A 1 162 ? 14.570 9.518 9.168 1.00 93.94 162 ALA A N 1
ATOM 1233 C CA . ALA A 1 162 ? 13.877 8.484 9.938 1.00 93.94 162 ALA A CA 1
ATOM 1234 C C . ALA A 1 162 ? 14.810 7.313 10.296 1.00 93.94 162 ALA A C 1
ATOM 1236 O O . ALA A 1 162 ? 14.803 6.844 11.434 1.00 93.94 162 ALA A O 1
ATOM 1237 N N . LEU A 1 163 ? 15.674 6.897 9.362 1.00 93.94 163 LEU A N 1
ATOM 1238 C CA . LEU A 1 163 ? 16.709 5.888 9.615 1.00 93.94 163 LEU A CA 1
ATOM 1239 C C . LEU A 1 163 ? 17.729 6.362 10.661 1.00 93.94 163 LEU A C 1
ATOM 1241 O O . LEU A 1 163 ? 18.057 5.617 11.579 1.00 93.94 163 LEU A O 1
ATOM 1245 N N . SER A 1 164 ? 18.180 7.618 10.576 1.00 92.31 164 SER A N 1
ATOM 1246 C CA . SER A 1 164 ? 19.080 8.228 11.571 1.00 92.31 164 SER A CA 1
ATOM 1247 C C . SER A 1 164 ? 18.461 8.256 12.977 1.00 92.31 164 SER A C 1
ATOM 1249 O O . SER A 1 164 ? 19.128 7.962 13.969 1.00 92.31 164 SER A O 1
ATOM 1251 N N . ARG A 1 165 ? 17.148 8.511 13.062 1.00 93.62 165 ARG A N 1
ATOM 1252 C CA . ARG A 1 165 ? 16.357 8.465 14.305 1.00 93.62 165 ARG A CA 1
ATOM 1253 C C . ARG A 1 165 ? 1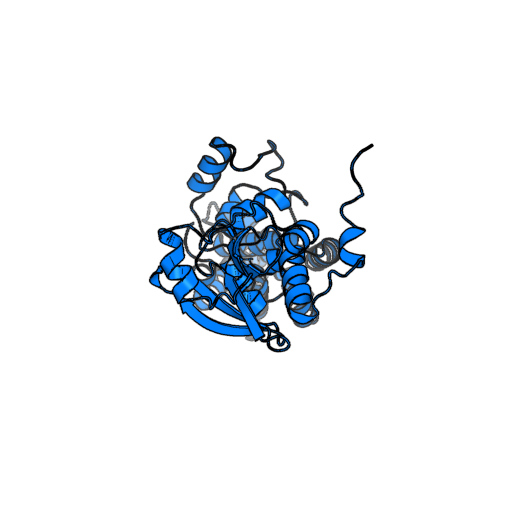6.006 7.052 14.773 1.00 93.62 165 ARG A C 1
ATOM 1255 O O . ARG A 1 165 ? 15.353 6.916 15.802 1.00 93.62 165 ARG A O 1
ATOM 1262 N N . ARG A 1 166 ? 16.440 6.014 14.049 1.00 91.56 166 ARG A N 1
ATOM 1263 C CA . ARG A 1 166 ? 16.153 4.601 14.340 1.00 91.56 166 ARG A CA 1
ATOM 1264 C C . ARG A 1 166 ? 14.654 4.287 14.391 1.00 91.56 166 ARG A C 1
ATOM 1266 O O . ARG A 1 166 ? 14.232 3.410 15.136 1.00 91.56 166 ARG A O 1
ATOM 1273 N N . GLU A 1 167 ? 13.852 4.984 13.583 1.00 90.50 167 GLU A N 1
ATOM 1274 C CA . GLU A 1 167 ? 12.431 4.648 13.402 1.00 90.50 167 GLU A CA 1
ATOM 1275 C C . GLU A 1 167 ? 12.243 3.320 12.649 1.00 90.50 167 GLU A C 1
ATOM 1277 O O . GLU A 1 167 ? 11.177 2.717 12.738 1.00 90.50 167 GLU A O 1
ATOM 1282 N N . MET A 1 168 ? 13.270 2.892 11.907 1.00 94.19 168 MET A N 1
ATOM 1283 C CA . MET A 1 168 ? 13.383 1.591 11.249 1.00 94.19 168 MET A CA 1
ATOM 1284 C C . MET A 1 168 ? 14.827 1.077 11.369 1.00 94.19 168 MET A C 1
ATOM 1286 O O . MET A 1 168 ? 15.770 1.880 11.369 1.00 94.19 168 MET A O 1
ATOM 1290 N N . ARG A 1 169 ? 15.035 -0.242 11.424 1.00 91.75 169 ARG A N 1
ATOM 1291 C CA . ARG A 1 169 ? 16.360 -0.873 11.463 1.00 91.75 169 ARG A CA 1
ATOM 1292 C C . ARG A 1 169 ? 16.901 -1.075 10.051 1.00 91.75 169 ARG A C 1
ATOM 1294 O O . ARG A 1 169 ? 16.474 -1.952 9.308 1.00 91.75 169 ARG A O 1
ATOM 1301 N N . PHE A 1 170 ? 17.904 -0.277 9.698 1.00 91.06 170 PHE A N 1
ATOM 1302 C CA . PHE A 1 170 ? 18.619 -0.413 8.431 1.00 91.06 170 PHE A CA 1
ATOM 1303 C C . PHE A 1 170 ? 19.810 -1.366 8.560 1.00 91.06 170 PHE A C 1
ATOM 1305 O O . PHE A 1 170 ? 20.715 -1.133 9.365 1.00 91.06 170 PHE A O 1
ATOM 1312 N N . ARG A 1 171 ? 19.847 -2.408 7.728 1.00 89.19 171 ARG A N 1
ATOM 1313 C CA . ARG A 1 171 ? 21.005 -3.288 7.550 1.00 89.19 171 ARG A CA 1
ATOM 1314 C C . ARG A 1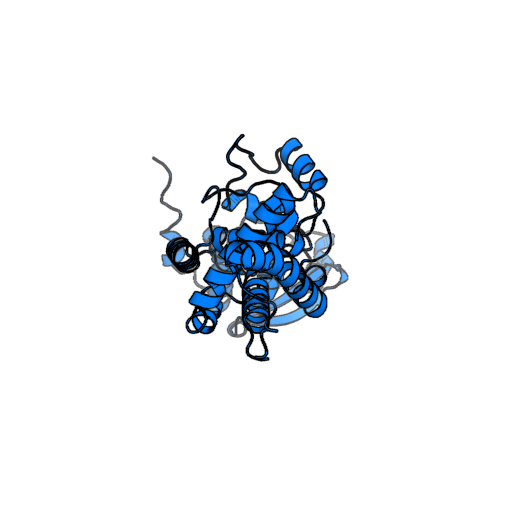 171 ? 21.866 -2.760 6.410 1.00 89.19 171 ARG A C 1
ATOM 1316 O O . ARG A 1 171 ? 21.410 -2.630 5.273 1.00 89.19 171 ARG A O 1
ATOM 1323 N N . ARG A 1 172 ? 23.120 -2.418 6.715 1.00 80.25 172 ARG A N 1
ATOM 1324 C CA . ARG A 1 172 ? 24.045 -1.825 5.741 1.00 80.25 172 ARG A CA 1
ATOM 1325 C C . ARG A 1 172 ? 24.282 -2.794 4.579 1.00 80.25 172 ARG A C 1
ATOM 1327 O O . ARG A 1 172 ? 24.727 -3.908 4.807 1.00 80.25 172 ARG A O 1
ATOM 1334 N N . GLY A 1 173 ? 24.026 -2.337 3.354 1.00 78.56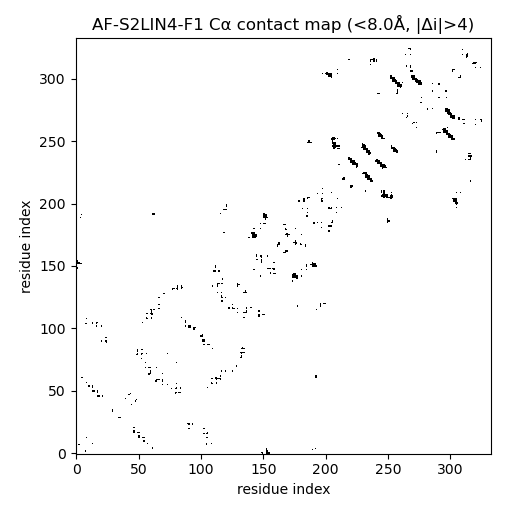 173 GLY A N 1
ATOM 1335 C CA . GLY A 1 173 ? 24.185 -3.144 2.138 1.00 78.56 173 GLY A CA 1
ATOM 1336 C C . GLY A 1 173 ? 22.983 -4.028 1.787 1.00 78.56 173 GLY A C 1
ATOM 1337 O O . GLY A 1 173 ? 22.996 -4.630 0.722 1.00 78.56 173 GLY A O 1
ATOM 1338 N N . GLU A 1 174 ? 21.947 -4.072 2.631 1.00 83.06 174 GLU A N 1
ATOM 1339 C CA . GLU A 1 174 ? 20.718 -4.834 2.370 1.00 83.06 174 GLU A CA 1
ATOM 1340 C C . GLU A 1 174 ? 19.499 -3.905 2.280 1.00 83.06 174 GLU A C 1
ATOM 1342 O O . GLU A 1 174 ? 18.874 -3.809 1.230 1.00 83.06 174 GLU A O 1
ATOM 1347 N N . GLY A 1 175 ? 19.163 -3.194 3.362 1.00 92.38 175 GLY A N 1
ATOM 1348 C CA . GLY A 1 175 ? 17.931 -2.404 3.450 1.00 92.38 175 GLY A CA 1
ATOM 1349 C C . GLY A 1 175 ? 17.224 -2.524 4.801 1.00 92.38 175 GLY A C 1
ATOM 1350 O O . GLY A 1 175 ? 17.825 -2.901 5.807 1.00 92.38 175 GLY A O 1
ATOM 1351 N N . VAL A 1 176 ? 15.943 -2.169 4.824 1.00 94.94 176 VAL A N 1
ATOM 1352 C CA . VAL A 1 176 ? 15.004 -2.355 5.942 1.00 94.94 176 VAL A CA 1
ATOM 1353 C C . VAL A 1 176 ? 14.133 -3.572 5.646 1.00 94.94 176 VAL A C 1
ATOM 1355 O O . VAL A 1 176 ? 13.701 -3.748 4.515 1.00 94.94 176 VAL A O 1
ATOM 1358 N N . GLU A 1 177 ? 13.847 -4.411 6.636 1.00 93.69 177 GLU A N 1
ATOM 1359 C CA . GLU A 1 177 ? 12.943 -5.556 6.459 1.00 93.69 177 GLU A CA 1
ATOM 1360 C C . GLU A 1 177 ? 11.533 -5.096 6.021 1.00 93.69 177 GLU A C 1
ATOM 1362 O O . GLU A 1 177 ? 11.047 -4.053 6.462 1.00 93.69 177 GLU A O 1
ATOM 1367 N N . ILE A 1 178 ? 10.886 -5.831 5.105 1.00 91.94 178 ILE A N 1
ATOM 1368 C CA . ILE A 1 178 ? 9.617 -5.398 4.484 1.00 91.94 178 ILE A CA 1
ATOM 1369 C C . ILE A 1 178 ? 8.495 -5.214 5.516 1.00 91.94 178 ILE A C 1
ATOM 1371 O O . ILE A 1 178 ? 7.694 -4.290 5.381 1.00 91.94 178 ILE A O 1
ATOM 1375 N N . GLY A 1 179 ? 8.385 -6.087 6.516 1.00 88.69 179 GLY A N 1
ATOM 1376 C CA . GLY A 1 179 ? 7.504 -5.937 7.678 1.00 88.69 179 GLY A CA 1
ATOM 1377 C C . GLY A 1 179 ? 7.637 -4.561 8.317 1.00 88.69 179 GLY A C 1
ATOM 1378 O O . GLY A 1 179 ? 6.704 -3.757 8.285 1.00 88.69 179 GLY A O 1
ATOM 1379 N N . GLU A 1 180 ? 8.834 -4.274 8.817 1.00 90.69 180 GLU A N 1
ATOM 1380 C CA . GLU A 1 180 ? 9.162 -3.013 9.482 1.00 90.69 180 GLU A CA 1
ATOM 1381 C C . GLU A 1 180 ? 8.969 -1.786 8.578 1.00 90.69 180 GLU A C 1
ATOM 1383 O O . GLU A 1 180 ? 8.401 -0.773 8.999 1.00 90.69 180 GLU A O 1
ATOM 1388 N N . ALA A 1 181 ? 9.397 -1.868 7.317 1.00 93.00 181 ALA A N 1
ATOM 1389 C CA . ALA A 1 181 ? 9.246 -0.770 6.376 1.00 93.00 181 ALA A CA 1
ATOM 1390 C C . ALA A 1 181 ? 7.773 -0.475 6.076 1.00 93.00 181 ALA A C 1
ATOM 1392 O O . ALA A 1 181 ? 7.372 0.685 6.075 1.00 93.00 181 ALA A O 1
ATOM 1393 N N . MET A 1 182 ? 6.945 -1.498 5.856 1.00 91.00 182 MET A N 1
ATOM 1394 C CA . MET A 1 182 ? 5.510 -1.324 5.602 1.00 91.00 182 MET A CA 1
ATOM 1395 C C . MET A 1 182 ? 4.791 -0.714 6.806 1.00 91.00 182 MET A C 1
ATOM 1397 O O . MET A 1 182 ? 4.011 0.223 6.630 1.00 91.00 182 MET A O 1
ATOM 1401 N N . ASP A 1 183 ? 5.119 -1.157 8.022 1.00 86.88 183 ASP A N 1
ATOM 1402 C CA . ASP A 1 183 ? 4.597 -0.588 9.271 1.00 86.88 183 ASP A CA 1
ATOM 1403 C C . ASP A 1 183 ? 4.937 0.902 9.427 1.00 86.88 183 ASP A C 1
ATOM 1405 O O . ASP A 1 183 ? 4.181 1.677 10.027 1.00 86.88 183 ASP A O 1
ATOM 1409 N N . TRP A 1 184 ? 6.088 1.324 8.905 1.00 90.19 184 TRP A N 1
ATOM 1410 C CA . TRP A 1 184 ? 6.483 2.725 8.878 1.00 90.19 184 TRP A CA 1
ATOM 1411 C C . TRP A 1 184 ? 5.795 3.496 7.741 1.00 90.19 184 TRP A C 1
ATOM 1413 O O . TRP A 1 184 ? 5.263 4.588 7.964 1.00 90.19 184 TRP A O 1
ATOM 1423 N N . MET A 1 185 ? 5.766 2.924 6.534 1.00 90.75 185 MET A N 1
ATOM 1424 C CA . MET A 1 185 ? 5.210 3.533 5.323 1.00 90.75 185 MET A CA 1
ATOM 1425 C C . MET A 1 185 ? 3.699 3.744 5.421 1.00 90.75 185 MET A C 1
ATOM 1427 O O . MET A 1 185 ? 3.209 4.803 5.028 1.00 90.75 185 MET A O 1
ATOM 1431 N N . ILE A 1 186 ? 2.954 2.810 6.023 1.00 87.00 186 ILE A N 1
ATOM 1432 C CA . ILE A 1 186 ? 1.492 2.906 6.133 1.00 87.00 186 ILE A CA 1
ATOM 1433 C C . ILE A 1 186 ? 1.030 4.131 6.934 1.00 87.00 186 ILE A C 1
ATOM 1435 O O . ILE A 1 186 ? -0.088 4.620 6.765 1.00 87.00 186 ILE A O 1
ATOM 1439 N N . LYS A 1 187 ? 1.915 4.683 7.770 1.00 84.12 187 LYS A N 1
ATOM 1440 C CA . LYS A 1 187 ? 1.666 5.892 8.562 1.00 84.12 187 LYS A CA 1
ATOM 1441 C C . LYS A 1 187 ? 1.846 7.187 7.770 1.00 84.12 187 LYS A C 1
ATOM 1443 O O . LYS A 1 187 ? 1.703 8.273 8.337 1.00 84.12 187 LYS A O 1
ATOM 1448 N N . ARG A 1 188 ? 2.223 7.117 6.490 1.00 85.75 188 ARG A N 1
ATOM 1449 C CA . ARG A 1 188 ? 2.550 8.280 5.657 1.00 85.75 188 ARG A CA 1
ATOM 1450 C C . ARG A 1 188 ? 1.429 8.595 4.676 1.00 85.75 188 ARG A C 1
ATOM 1452 O O . ARG A 1 188 ? 0.857 7.725 4.023 1.00 85.75 188 ARG A O 1
ATOM 1459 N N . LYS A 1 189 ? 1.132 9.889 4.547 1.00 77.38 189 LYS A N 1
ATOM 1460 C CA . LYS A 1 189 ? 0.257 10.395 3.489 1.00 77.38 189 LYS A CA 1
ATOM 1461 C C . LYS A 1 189 ? 0.986 10.212 2.155 1.00 77.38 189 LYS A C 1
ATOM 1463 O O . LYS A 1 189 ? 2.079 10.742 2.009 1.00 77.38 189 LYS A O 1
ATOM 1468 N N . GLY A 1 190 ? 0.382 9.479 1.220 1.00 80.69 190 GLY A N 1
ATOM 1469 C CA . GLY A 1 190 ? 0.971 9.210 -0.099 1.00 80.69 190 GLY A CA 1
ATOM 1470 C C . GLY A 1 190 ? 1.594 7.823 -0.260 1.00 80.69 190 GLY A C 1
ATOM 1471 O O . GLY A 1 190 ? 2.136 7.544 -1.323 1.00 80.69 190 GLY A O 1
ATOM 1472 N N . PHE A 1 191 ? 1.502 6.946 0.748 1.00 88.38 191 PHE A N 1
ATOM 1473 C CA . PHE A 1 191 ? 1.857 5.541 0.558 1.00 88.38 191 PHE A CA 1
ATOM 1474 C C . PHE A 1 191 ? 0.985 4.899 -0.530 1.00 88.38 191 PHE A C 1
ATOM 1476 O O . PHE A 1 191 ? -0.243 4.930 -0.430 1.00 88.38 191 PHE A O 1
ATOM 1483 N N . LEU A 1 192 ? 1.633 4.340 -1.554 1.00 88.00 192 LEU A N 1
ATOM 1484 C CA . LEU A 1 192 ? 0.990 3.823 -2.765 1.00 88.00 192 LEU A CA 1
ATOM 1485 C C . LEU A 1 192 ? 0.281 2.484 -2.559 1.00 88.00 192 LEU A C 1
ATOM 1487 O O . LEU A 1 192 ? -0.671 2.191 -3.276 1.00 88.00 192 LEU A O 1
ATOM 1491 N N . TYR A 1 193 ? 0.708 1.674 -1.584 1.00 89.25 193 TYR A N 1
ATOM 1492 C CA . TYR A 1 193 ? 0.270 0.277 -1.483 1.00 89.25 193 TYR A CA 1
ATOM 1493 C C . TYR A 1 193 ? -0.485 -0.085 -0.189 1.00 89.25 193 TYR A C 1
ATOM 1495 O O . TYR A 1 193 ? -0.213 -1.131 0.409 1.00 89.25 193 TYR A O 1
ATOM 1503 N N . PRO A 1 194 ? -1.459 0.725 0.277 1.00 83.00 194 PRO A N 1
ATOM 1504 C CA . PRO A 1 194 ? -2.196 0.429 1.505 1.00 83.00 194 PRO A CA 1
ATOM 1505 C C . PRO A 1 194 ? -2.964 -0.901 1.427 1.00 83.00 194 PRO A C 1
ATOM 1507 O O . PRO A 1 194 ? -3.069 -1.599 2.433 1.00 83.00 194 PRO A O 1
ATOM 1510 N N . ALA A 1 195 ? -3.441 -1.287 0.239 1.00 83.06 195 ALA A N 1
ATOM 1511 C CA . ALA A 1 195 ? -4.170 -2.538 0.024 1.00 83.06 195 ALA A CA 1
ATOM 1512 C C . ALA A 1 195 ? -3.302 -3.790 0.252 1.00 83.06 195 ALA A C 1
ATOM 1514 O O . ALA A 1 195 ? -3.775 -4.757 0.838 1.00 83.06 195 ALA A O 1
ATOM 1515 N N . ILE A 1 196 ? -2.016 -3.755 -0.123 1.00 86.44 196 ILE A N 1
ATOM 1516 C CA . ILE A 1 196 ? -1.067 -4.850 0.156 1.00 86.44 196 ILE A CA 1
ATOM 1517 C C . ILE A 1 196 ? -0.937 -5.071 1.663 1.00 86.44 196 ILE A C 1
ATOM 1519 O O . ILE A 1 196 ? -0.925 -6.205 2.143 1.00 86.44 196 ILE A O 1
ATOM 1523 N N . ASN A 1 197 ? -0.843 -3.970 2.412 1.00 82.19 197 ASN A N 1
ATOM 1524 C CA . ASN A 1 197 ? -0.744 -4.030 3.860 1.00 82.19 197 ASN A CA 1
ATOM 1525 C C . ASN A 1 197 ? -2.014 -4.633 4.476 1.00 82.19 197 ASN A C 1
ATOM 1527 O O . ASN A 1 197 ? -1.915 -5.486 5.348 1.00 82.19 197 ASN A O 1
ATOM 1531 N N . ALA A 1 198 ? -3.189 -4.227 3.984 1.00 76.75 198 ALA A N 1
ATOM 1532 C CA . ALA A 1 198 ? -4.479 -4.752 4.429 1.00 76.75 198 ALA A CA 1
ATOM 1533 C C . ALA A 1 198 ? -4.673 -6.245 4.106 1.00 76.75 198 ALA A C 1
ATOM 1535 O O . ALA A 1 198 ? -5.252 -6.964 4.912 1.00 76.75 198 ALA A O 1
ATOM 1536 N N . ALA A 1 199 ? -4.153 -6.724 2.971 1.00 80.19 199 ALA A N 1
ATOM 1537 C CA . ALA A 1 199 ? -4.216 -8.137 2.592 1.00 80.19 199 ALA A CA 1
ATOM 1538 C C . ALA A 1 199 ? -3.383 -9.051 3.514 1.00 80.19 199 ALA A C 1
ATOM 1540 O O . ALA A 1 199 ? -3.617 -10.257 3.584 1.00 80.19 199 ALA A O 1
ATOM 1541 N N . SER A 1 200 ? -2.413 -8.493 4.243 1.00 79.94 200 SER A N 1
ATOM 1542 C CA . SER A 1 200 ? -1.626 -9.234 5.228 1.00 79.94 200 SER A CA 1
ATOM 1543 C C . SER A 1 200 ? -2.283 -9.135 6.608 1.00 79.94 200 SER A C 1
ATOM 1545 O O . SER A 1 200 ? -2.070 -8.157 7.323 1.00 79.94 200 SER A O 1
ATOM 1547 N N . ARG A 1 201 ? -3.048 -10.159 7.010 1.00 77.44 201 ARG A N 1
ATOM 1548 C CA . ARG A 1 201 ? -3.868 -10.123 8.242 1.00 77.44 201 ARG A CA 1
ATOM 1549 C C . ARG A 1 201 ? -3.082 -9.788 9.520 1.00 77.44 201 ARG A C 1
ATOM 1551 O O . ARG A 1 201 ? -3.611 -9.113 10.397 1.00 77.44 201 ARG A O 1
ATOM 1558 N N . GLU A 1 202 ? -1.814 -10.185 9.592 1.00 80.56 202 GLU A N 1
ATOM 1559 C CA . GLU A 1 202 ? -0.928 -9.962 10.748 1.00 80.56 202 GLU A CA 1
ATOM 1560 C C . GLU A 1 202 ? -0.218 -8.593 10.754 1.00 80.56 202 GLU A C 1
ATOM 1562 O O . GLU A 1 202 ? 0.485 -8.267 11.710 1.00 80.56 202 GLU A O 1
ATOM 1567 N N . ARG A 1 203 ? -0.344 -7.777 9.698 1.00 81.44 203 ARG A N 1
ATOM 1568 C CA . ARG A 1 203 ? 0.370 -6.490 9.611 1.00 81.44 203 ARG A CA 1
ATOM 1569 C C . ARG A 1 203 ? -0.344 -5.378 10.354 1.00 81.44 203 ARG A C 1
ATOM 1571 O O . ARG A 1 203 ? -1.561 -5.418 10.549 1.00 81.44 203 ARG A O 1
ATOM 1578 N N . ARG A 1 204 ? 0.419 -4.343 10.728 1.00 84.44 204 ARG A N 1
ATOM 1579 C CA . ARG A 1 204 ? -0.143 -3.206 11.452 1.00 84.44 204 ARG A CA 1
ATOM 1580 C C . ARG A 1 204 ? -1.124 -2.419 10.606 1.00 84.44 204 ARG A C 1
ATOM 1582 O O . ARG A 1 204 ? -0.836 -2.105 9.454 1.00 84.44 204 ARG A O 1
ATOM 1589 N N . ILE A 1 205 ? -2.237 -2.012 11.203 1.00 87.06 205 ILE A N 1
ATOM 1590 C CA . ILE A 1 205 ? -3.237 -1.165 10.544 1.00 87.06 205 ILE A CA 1
ATOM 1591 C C . ILE A 1 205 ? -3.338 0.221 11.193 1.00 87.06 205 ILE A C 1
ATOM 1593 O O . ILE A 1 205 ? -2.915 0.452 12.327 1.00 87.06 205 ILE A O 1
ATOM 1597 N N . ASN A 1 206 ? -3.922 1.168 10.459 1.00 87.69 206 ASN A N 1
ATOM 1598 C CA . ASN A 1 206 ? -4.339 2.470 10.980 1.00 87.69 206 ASN A CA 1
ATOM 1599 C C . ASN A 1 206 ? -5.844 2.675 10.764 1.00 87.69 206 ASN A C 1
ATOM 1601 O O . ASN A 1 206 ? -6.492 1.887 10.073 1.00 87.69 206 ASN A O 1
ATOM 1605 N N . GLY A 1 207 ? -6.408 3.732 11.351 1.00 88.88 207 GLY A N 1
ATOM 1606 C CA . GLY A 1 207 ? -7.850 3.970 11.280 1.00 88.88 207 GLY A CA 1
ATOM 1607 C C . GLY A 1 207 ? -8.366 4.206 9.858 1.00 88.88 207 GLY A C 1
ATOM 1608 O O . GLY A 1 207 ? -9.485 3.810 9.544 1.00 88.88 207 GLY A O 1
ATOM 1609 N N . ARG A 1 208 ? -7.547 4.769 8.957 1.00 87.00 208 ARG A N 1
ATOM 1610 C CA . ARG A 1 208 ? -7.912 4.911 7.537 1.00 87.00 208 ARG A CA 1
ATOM 1611 C C . ARG A 1 208 ? -8.050 3.552 6.844 1.00 87.00 208 ARG A C 1
ATOM 1613 O O . ARG A 1 208 ? -9.007 3.354 6.101 1.00 87.00 208 ARG A O 1
ATOM 1620 N N . LEU A 1 209 ? -7.105 2.635 7.067 1.00 86.75 209 LEU A N 1
ATOM 1621 C CA . LEU A 1 209 ? -7.183 1.268 6.545 1.00 86.75 209 LEU A CA 1
ATOM 1622 C C . LEU A 1 209 ? -8.396 0.527 7.103 1.00 86.75 209 LEU A C 1
ATOM 1624 O O . LEU A 1 209 ? -9.136 -0.080 6.334 1.00 86.75 209 LEU A O 1
ATOM 1628 N N . ALA A 1 210 ? -8.609 0.617 8.417 1.00 91.12 210 ALA A N 1
ATOM 1629 C CA . ALA A 1 210 ? -9.758 0.006 9.070 1.00 91.12 210 ALA A CA 1
ATOM 1630 C C . ALA A 1 210 ? -11.070 0.520 8.461 1.00 91.12 210 ALA A C 1
ATOM 1632 O O . ALA A 1 210 ? -11.907 -0.276 8.064 1.00 91.12 210 ALA A O 1
ATOM 1633 N N . ALA A 1 211 ? -11.220 1.836 8.284 1.00 91.50 211 ALA A N 1
ATOM 1634 C CA . ALA A 1 211 ? -12.419 2.423 7.685 1.00 91.50 211 ALA A CA 1
ATOM 1635 C C . ALA A 1 211 ? -12.664 1.954 6.243 1.00 91.50 211 ALA A C 1
ATOM 1637 O O . ALA A 1 211 ? -13.798 1.647 5.885 1.00 91.50 211 ALA A O 1
ATOM 1638 N N . ALA A 1 212 ? -11.610 1.884 5.422 1.00 88.94 212 ALA A N 1
ATOM 1639 C CA . ALA A 1 212 ? -11.718 1.402 4.047 1.00 88.94 212 ALA A CA 1
ATOM 1640 C C . ALA A 1 212 ? -12.141 -0.074 3.986 1.00 88.94 212 ALA A C 1
ATOM 1642 O O . ALA A 1 212 ? -12.943 -0.438 3.133 1.00 88.94 212 ALA A O 1
ATOM 1643 N N . HIS A 1 213 ? -11.635 -0.901 4.903 1.00 89.69 213 HIS A N 1
ATOM 1644 C CA . HIS A 1 213 ? -12.019 -2.305 5.011 1.00 89.69 213 HIS A CA 1
ATOM 1645 C C . HIS A 1 213 ? -13.461 -2.467 5.514 1.00 89.69 213 HIS A C 1
ATOM 1647 O O . HIS A 1 213 ? -14.250 -3.160 4.882 1.00 89.69 213 HIS A O 1
ATOM 1653 N N . LEU A 1 214 ? -13.848 -1.765 6.586 1.00 92.81 214 LEU A N 1
ATOM 1654 C CA . LEU A 1 214 ? -15.216 -1.804 7.121 1.00 92.81 214 LEU A CA 1
ATOM 1655 C C . LEU A 1 214 ? -16.262 -1.389 6.077 1.00 92.81 214 LEU A C 1
ATOM 1657 O O . LEU A 1 214 ? -17.346 -1.957 6.047 1.00 92.81 214 LEU A O 1
ATOM 1661 N N . ALA A 1 215 ? -15.937 -0.447 5.187 1.00 92.56 215 ALA A N 1
ATOM 1662 C CA . ALA A 1 215 ? -16.825 -0.037 4.097 1.00 92.56 215 ALA A CA 1
ATOM 1663 C C . ALA A 1 215 ? -17.137 -1.163 3.089 1.00 92.56 215 ALA A C 1
ATOM 1665 O O . ALA A 1 215 ? -18.104 -1.050 2.340 1.00 92.56 215 ALA A O 1
ATOM 1666 N N . GLN A 1 216 ? -16.321 -2.220 3.047 1.00 91.00 216 GLN A N 1
ATOM 1667 C CA . GLN A 1 216 ? -16.502 -3.379 2.168 1.00 91.00 216 GLN A CA 1
ATOM 1668 C C . GLN A 1 216 ? -17.269 -4.522 2.849 1.00 91.00 216 GLN A C 1
ATOM 1670 O O . GLN A 1 216 ? -17.731 -5.437 2.169 1.00 91.00 216 GLN A O 1
ATOM 1675 N N . LEU A 1 217 ? -17.407 -4.489 4.177 1.00 91.38 217 LEU A N 1
ATOM 1676 C CA . LEU A 1 217 ? -18.072 -5.537 4.943 1.00 91.38 217 LEU A CA 1
ATOM 1677 C C . LEU A 1 217 ? -19.590 -5.317 4.959 1.00 91.38 217 LEU A C 1
ATOM 1679 O O . LEU A 1 217 ? -20.074 -4.262 5.360 1.00 91.38 217 LEU A O 1
ATOM 1683 N N . SER A 1 218 ? -20.359 -6.339 4.580 1.00 92.56 218 SER A N 1
ATOM 1684 C CA . SER A 1 218 ? -21.829 -6.283 4.593 1.00 92.56 218 SER A CA 1
ATOM 1685 C C . SER A 1 218 ? -22.426 -6.323 6.004 1.00 92.56 218 SER A C 1
ATOM 1687 O O . SER A 1 218 ? -23.552 -5.870 6.209 1.00 92.56 218 SER A O 1
ATOM 1689 N N . GLU A 1 219 ? -21.675 -6.838 6.979 1.00 92.62 219 GLU A N 1
ATOM 1690 C CA . GLU A 1 219 ? -22.096 -7.028 8.373 1.00 92.62 219 GLU A CA 1
ATOM 1691 C C . GLU A 1 219 ? -22.154 -5.724 9.179 1.00 92.62 219 GLU A C 1
ATOM 1693 O O . GLU A 1 219 ? -22.813 -5.665 10.220 1.00 92.62 219 GLU A O 1
ATOM 1698 N N . VAL A 1 220 ? -21.497 -4.669 8.698 1.00 95.25 220 VAL A N 1
ATOM 1699 C CA . VAL A 1 220 ? -21.444 -3.363 9.357 1.00 95.25 220 VAL A CA 1
ATOM 1700 C C . VAL A 1 220 ? -21.990 -2.269 8.448 1.00 95.25 220 VAL A C 1
ATOM 1702 O O . VAL A 1 220 ? -22.039 -2.391 7.226 1.00 95.25 220 VAL A O 1
ATOM 1705 N N . GLU A 1 221 ? -22.422 -1.170 9.050 1.00 95.44 221 GLU A N 1
ATOM 1706 C CA . GLU A 1 221 ? -22.831 0.028 8.334 1.00 95.44 221 GLU A CA 1
ATOM 1707 C C . GLU A 1 221 ? -22.204 1.280 8.936 1.00 95.44 221 GLU A C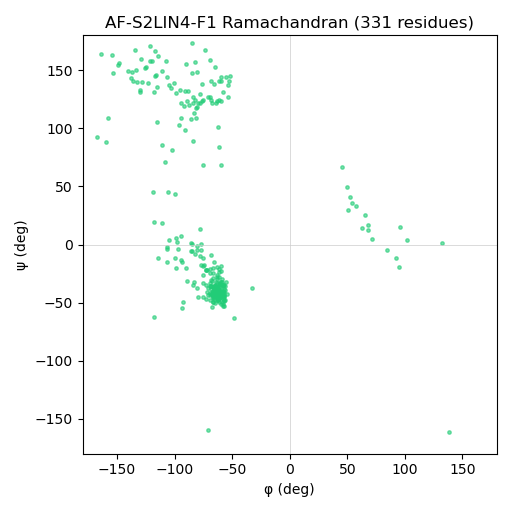 1
ATOM 1709 O O . GLU A 1 221 ? -22.104 1.433 10.155 1.00 95.44 221 GLU A O 1
ATOM 1714 N N . HIS A 1 222 ? -21.782 2.194 8.065 1.00 94.69 222 HIS A N 1
ATOM 1715 C CA . HIS A 1 222 ? -21.310 3.505 8.481 1.00 94.69 222 HIS A CA 1
ATOM 1716 C C . HIS A 1 222 ? -22.506 4.384 8.861 1.00 94.69 222 HIS A C 1
ATOM 1718 O O . HIS A 1 222 ? -23.396 4.611 8.043 1.00 94.69 222 HIS A O 1
ATOM 1724 N N . ARG A 1 223 ? -22.517 4.907 10.092 1.00 91.50 223 ARG A N 1
ATOM 1725 C CA . ARG A 1 223 ? -23.626 5.723 10.612 1.00 91.50 223 ARG A CA 1
ATOM 1726 C C . ARG A 1 223 ? -23.373 7.204 10.386 1.00 91.50 223 ARG A C 1
ATOM 1728 O O . ARG A 1 223 ? -24.200 7.895 9.800 1.00 91.50 223 ARG A O 1
ATOM 1735 N N . ARG A 1 224 ? -22.230 7.703 10.862 1.00 89.44 224 ARG A N 1
ATOM 1736 C CA . ARG A 1 224 ? -21.856 9.118 10.742 1.00 89.44 224 ARG A CA 1
ATOM 1737 C C . ARG A 1 224 ? -20.377 9.350 11.008 1.00 89.44 224 ARG A C 1
ATOM 1739 O O . ARG A 1 224 ? -19.703 8.558 11.661 1.00 89.44 224 ARG A O 1
ATOM 1746 N N . GLN A 1 225 ? -19.912 10.521 10.592 1.00 88.62 225 GLN A N 1
ATOM 1747 C CA . GLN A 1 225 ? -18.611 11.050 10.970 1.00 88.62 225 GLN A CA 1
ATOM 1748 C C . GLN A 1 225 ? -18.742 11.998 12.170 1.00 88.62 225 GLN A C 1
ATOM 1750 O O . GLN A 1 225 ? -19.583 12.896 12.180 1.00 88.62 225 GLN A O 1
ATOM 1755 N N . ILE A 1 226 ? -17.877 11.834 13.169 1.00 84.6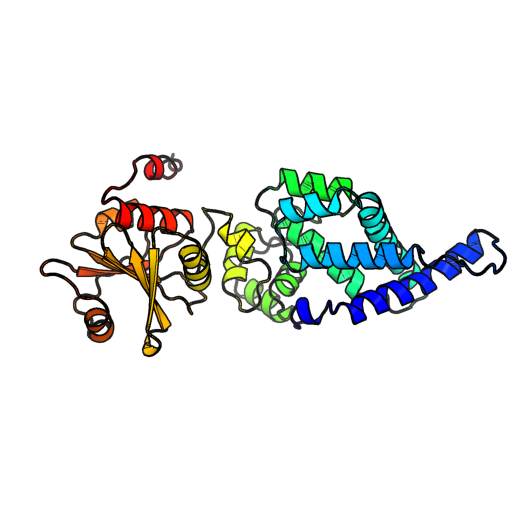9 226 ILE A N 1
ATOM 1756 C CA . ILE A 1 226 ? -17.787 12.696 14.352 1.00 84.69 226 ILE A CA 1
ATOM 1757 C C . ILE A 1 226 ? -16.585 13.626 14.158 1.00 84.69 226 ILE A C 1
ATOM 1759 O O . ILE A 1 226 ? -15.479 13.378 14.644 1.00 84.69 226 ILE A O 1
ATOM 1763 N N . SER A 1 227 ? -16.788 14.701 13.392 1.00 81.06 227 SER A N 1
ATOM 1764 C CA . SER A 1 227 ? -15.706 15.562 12.887 1.00 81.06 227 SER A CA 1
ATOM 1765 C C . SER A 1 227 ? -14.824 16.169 13.978 1.00 81.06 227 SER A C 1
ATOM 1767 O O . SER A 1 227 ? -13.604 16.179 13.826 1.00 81.06 227 SER A O 1
ATOM 1769 N N . ARG A 1 228 ? -15.410 16.620 15.100 1.00 78.75 228 ARG A N 1
ATOM 1770 C CA . ARG A 1 228 ? -14.657 17.199 16.234 1.00 78.75 228 ARG A CA 1
ATOM 1771 C C . ARG A 1 228 ? -13.623 16.231 16.814 1.00 78.75 228 ARG A C 1
ATOM 1773 O O . ARG A 1 228 ? -12.590 16.670 17.301 1.00 78.75 228 ARG A O 1
ATOM 1780 N N . LEU A 1 229 ? -13.900 14.933 16.722 1.00 76.12 229 LEU A N 1
ATOM 1781 C CA . LEU A 1 229 ? -13.086 13.862 17.293 1.00 76.12 229 LEU A CA 1
ATOM 1782 C C . LEU A 1 229 ? -12.311 13.086 16.219 1.00 76.12 229 LEU A C 1
ATOM 1784 O O . LEU A 1 229 ? -11.511 12.215 16.540 1.00 76.12 229 LEU A O 1
ATOM 1788 N N . ARG A 1 230 ? -12.522 13.415 14.936 1.00 85.69 230 ARG A N 1
ATOM 1789 C CA . ARG A 1 230 ? -11.937 12.714 13.782 1.00 85.69 230 ARG A CA 1
ATOM 1790 C C . ARG A 1 230 ? -12.217 11.208 13.784 1.00 85.69 230 ARG A C 1
ATOM 1792 O O . ARG A 1 230 ? -11.380 10.405 13.362 1.00 85.69 230 ARG A O 1
ATOM 1799 N N . LEU A 1 231 ? -13.411 10.850 14.246 1.00 87.56 231 LEU A N 1
ATOM 1800 C CA . LEU A 1 231 ? -13.892 9.477 14.295 1.00 87.56 231 LEU A CA 1
ATOM 1801 C C . LEU A 1 231 ? -14.966 9.245 13.237 1.00 87.56 231 LEU A C 1
ATOM 1803 O O . LEU A 1 231 ? -15.658 10.169 12.810 1.00 87.56 231 LEU A O 1
ATOM 1807 N N . SER A 1 232 ? -15.143 7.987 12.872 1.00 91.19 232 SER A N 1
ATOM 1808 C CA . SER A 1 232 ? -16.321 7.485 12.165 1.00 91.19 232 SER A CA 1
ATOM 1809 C C . SER A 1 232 ? -17.013 6.459 13.045 1.00 91.19 232 SER A C 1
ATOM 1811 O O . SER A 1 232 ? -16.341 5.561 13.558 1.00 91.19 232 SER A O 1
ATOM 1813 N N . GLU A 1 233 ? -18.322 6.603 13.198 1.00 92.06 233 GLU A N 1
ATOM 1814 C CA . GLU A 1 233 ? -19.191 5.685 13.925 1.00 92.06 233 GLU A CA 1
ATOM 1815 C C . GLU A 1 233 ? -19.744 4.630 12.969 1.00 92.06 233 GLU A C 1
ATOM 1817 O O . GLU A 1 233 ? -20.264 4.944 11.892 1.00 92.06 233 GLU A O 1
ATOM 1822 N N . TRP A 1 234 ? -19.646 3.382 13.401 1.00 94.56 234 TRP A N 1
ATOM 1823 C CA . TRP A 1 234 ? -20.083 2.198 12.685 1.00 94.56 234 TRP A CA 1
ATOM 1824 C C . TRP A 1 234 ? -21.042 1.407 13.564 1.00 94.56 234 TRP A C 1
ATOM 1826 O O . TRP A 1 234 ? -20.986 1.475 14.795 1.00 94.56 234 TRP A O 1
ATOM 1836 N N . GLN A 1 235 ? -21.930 0.659 12.924 1.00 93.44 235 GLN A N 1
ATOM 1837 C CA . GLN A 1 235 ? -22.874 -0.215 13.598 1.00 93.44 235 GLN A CA 1
ATOM 1838 C C . GLN A 1 235 ? -22.836 -1.604 12.975 1.00 93.44 235 GLN A C 1
ATOM 1840 O O . GLN A 1 235 ? -22.904 -1.736 1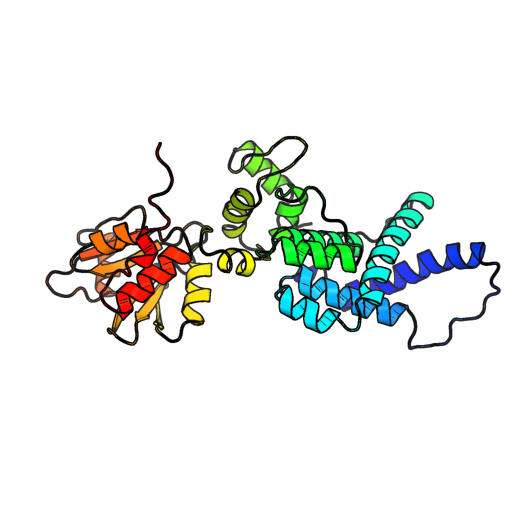1.757 1.00 93.44 235 GLN A O 1
ATOM 1845 N N . VAL A 1 236 ? -22.766 -2.637 13.808 1.00 94.38 236 VAL A N 1
ATOM 1846 C CA . VAL A 1 236 ? -22.958 -4.022 13.378 1.00 94.38 236 VAL A CA 1
ATOM 1847 C C . VAL A 1 236 ? -24.445 -4.257 13.154 1.00 94.38 236 VAL A C 1
ATOM 1849 O O . VAL A 1 236 ? -25.253 -4.029 14.053 1.00 94.38 236 VAL A O 1
ATOM 1852 N N . ARG A 1 237 ? -24.826 -4.714 11.960 1.00 93.38 237 ARG A N 1
ATOM 1853 C CA . ARG A 1 237 ? -26.235 -4.853 11.563 1.00 93.38 237 ARG A CA 1
ATOM 1854 C C . ARG A 1 237 ? -26.991 -5.880 12.402 1.00 93.38 237 ARG A C 1
ATOM 1856 O O . ARG A 1 237 ? -28.138 -5.636 12.756 1.00 93.38 237 ARG A O 1
ATOM 1863 N N . ALA A 1 238 ? -26.353 -7.009 12.710 1.00 90.88 238 ALA A N 1
ATOM 1864 C CA . ALA A 1 238 ? -26.998 -8.136 13.387 1.00 90.88 238 ALA A CA 1
ATOM 1865 C C . ALA A 1 238 ? -27.385 -7.822 14.840 1.00 90.88 238 ALA A C 1
ATOM 1867 O O . ALA A 1 238 ? -28.472 -8.172 15.285 1.00 90.88 238 ALA A O 1
ATOM 1868 N N . THR A 1 239 ? -26.499 -7.150 15.574 1.00 89.88 239 THR A N 1
ATOM 1869 C CA . THR A 1 239 ? -26.661 -6.894 17.015 1.00 89.88 239 THR A CA 1
ATOM 1870 C C . THR A 1 239 ? -27.024 -5.453 17.328 1.00 89.88 239 THR A C 1
ATOM 1872 O O . THR A 1 239 ? -27.423 -5.129 18.442 1.00 89.88 239 THR A O 1
ATOM 1875 N N . GLY A 1 240 ? -26.852 -4.556 16.361 1.00 88.94 240 GLY A N 1
ATOM 1876 C CA . GLY A 1 240 ? -26.966 -3.127 16.580 1.00 88.94 240 GLY A CA 1
ATOM 1877 C C . GLY A 1 240 ? -25.808 -2.529 17.386 1.00 88.94 240 GLY A C 1
ATOM 1878 O O . GLY A 1 240 ? -25.865 -1.324 17.651 1.00 88.94 240 GLY A O 1
ATOM 1879 N N . GLN A 1 241 ? -24.773 -3.309 17.738 1.00 90.38 241 GLN A N 1
ATOM 1880 C CA . GLN A 1 241 ? -23.602 -2.837 18.479 1.00 90.38 241 GLN A CA 1
ATOM 1881 C C . GLN A 1 241 ? -22.920 -1.698 17.724 1.00 90.38 241 GLN A C 1
ATOM 1883 O O . GLN A 1 241 ? -22.634 -1.808 16.530 1.00 90.38 241 GLN A O 1
ATOM 1888 N N . ARG A 1 242 ? -22.636 -0.604 18.432 1.00 91.38 242 ARG A N 1
ATOM 1889 C CA . ARG A 1 242 ? -21.975 0.574 17.867 1.00 91.38 242 ARG A CA 1
ATOM 1890 C C . ARG A 1 242 ? -20.541 0.668 18.345 1.00 91.38 242 ARG A C 1
ATOM 1892 O O . ARG A 1 242 ? -20.247 0.357 19.497 1.00 91.38 242 ARG A O 1
ATOM 1899 N N . PHE A 1 243 ? -19.672 1.134 17.460 1.00 92.81 243 PHE A N 1
ATOM 1900 C CA . PHE A 1 243 ? -18.273 1.402 17.759 1.00 92.81 243 PHE A CA 1
ATOM 1901 C C . PHE A 1 243 ? -17.762 2.575 16.914 1.00 92.81 243 PHE A C 1
ATOM 1903 O O . PHE A 1 243 ? -18.303 2.887 15.853 1.00 92.81 243 PHE A O 1
ATOM 1910 N N . ALA A 1 244 ? -16.719 3.250 17.384 1.00 92.12 244 ALA A N 1
ATOM 1911 C CA . ALA A 1 244 ? -15.997 4.267 16.626 1.00 92.12 244 ALA A CA 1
ATOM 1912 C C . ALA A 1 244 ? -14.609 3.771 16.269 1.00 92.12 244 ALA A C 1
ATOM 1914 O O . ALA A 1 244 ? -13.970 3.090 17.062 1.00 92.12 244 ALA A O 1
ATOM 1915 N N . ILE A 1 245 ? -14.104 4.231 15.129 1.00 93.62 245 ILE A N 1
ATOM 1916 C CA . ILE A 1 245 ? -12.675 4.189 14.820 1.00 93.62 245 ILE A CA 1
ATOM 1917 C C . ILE A 1 245 ? -12.169 5.577 14.447 1.00 93.62 245 ILE A C 1
ATOM 1919 O O . ILE A 1 245 ? -12.911 6.400 13.903 1.00 93.62 245 ILE A O 1
ATOM 1923 N N . ASN A 1 246 ? -10.888 5.834 14.694 1.00 91.56 246 ASN A N 1
ATOM 1924 C CA . ASN A 1 246 ? -10.213 7.062 14.280 1.00 91.56 246 ASN A CA 1
ATOM 1925 C C . ASN A 1 246 ? -9.896 7.082 12.774 1.00 91.56 246 ASN A C 1
ATOM 1927 O O . ASN A 1 246 ? -8.740 7.050 12.363 1.00 91.56 246 ASN A O 1
ATOM 1931 N N . SER A 1 247 ? -10.914 7.172 11.920 1.00 79.00 247 SER A N 1
ATOM 1932 C CA . SER A 1 247 ? -10.778 7.062 10.456 1.00 79.00 247 SER A CA 1
ATOM 1933 C C . SER A 1 247 ? -9.872 8.099 9.783 1.00 79.00 247 SER A C 1
ATOM 1935 O O . SER A 1 247 ? -9.397 7.859 8.673 1.00 79.00 247 SER A O 1
ATOM 1937 N N . GLN A 1 248 ? -9.569 9.226 10.439 1.00 73.00 248 GLN A N 1
ATOM 1938 C CA . GLN A 1 248 ? -8.560 10.185 9.956 1.00 73.00 248 GLN A CA 1
ATOM 1939 C C . GLN A 1 248 ? -7.178 10.031 10.621 1.00 73.00 248 GLN A C 1
ATOM 1941 O O . GLN A 1 248 ? -6.261 10.810 10.352 1.00 73.00 248 GLN A O 1
ATOM 1946 N N . GLY A 1 249 ? -7.019 9.052 11.511 1.00 71.50 249 GLY A N 1
ATOM 1947 C CA . GLY A 1 249 ? -5.776 8.731 12.200 1.00 71.50 249 GLY A CA 1
ATOM 1948 C C . GLY A 1 249 ? -4.808 7.959 11.305 1.00 71.50 249 GLY A C 1
ATOM 1949 O O . GLY A 1 249 ? -5.162 6.946 10.704 1.00 71.50 249 GLY A O 1
ATOM 1950 N N . ILE A 1 250 ? -3.559 8.430 11.240 1.00 67.06 250 ILE A N 1
ATOM 1951 C CA . ILE A 1 250 ? -2.509 7.822 10.406 1.00 67.06 250 ILE A CA 1
ATOM 1952 C C . ILE A 1 250 ? -1.564 6.898 11.184 1.00 67.06 250 ILE A C 1
ATOM 1954 O O . ILE A 1 250 ? -0.905 6.070 10.569 1.00 67.06 250 ILE A O 1
ATOM 1958 N N . GLN A 1 251 ? -1.476 7.017 12.514 1.00 74.06 251 GLN A N 1
ATOM 1959 C CA . GLN A 1 251 ? -0.449 6.313 13.295 1.00 74.06 251 GLN A CA 1
ATOM 1960 C C . GLN A 1 251 ? -0.897 4.950 13.828 1.00 74.06 251 GLN A C 1
ATOM 1962 O O . GLN A 1 251 ? -0.179 3.969 13.654 1.00 74.06 251 GLN A O 1
ATOM 1967 N N . HIS A 1 252 ? -2.067 4.908 14.462 1.00 85.19 252 HIS A N 1
ATOM 1968 C CA . HIS A 1 252 ? -2.646 3.722 15.090 1.00 85.19 252 HIS A CA 1
ATOM 1969 C C . HIS A 1 252 ? -4.130 3.656 14.747 1.00 85.19 252 HIS A C 1
ATOM 1971 O O . HIS A 1 252 ? -4.767 4.702 14.595 1.00 85.19 252 HIS A O 1
ATOM 1977 N N . CYS A 1 253 ? -4.679 2.448 14.631 1.00 91.50 253 CYS A N 1
ATOM 1978 C CA . CYS A 1 253 ? -6.121 2.258 14.649 1.00 91.50 253 CYS A CA 1
ATOM 1979 C C . CYS A 1 253 ? -6.578 2.248 16.108 1.00 91.50 253 CYS A C 1
ATOM 1981 O O . CYS A 1 253 ? -6.268 1.314 16.842 1.00 91.50 253 CYS A O 1
ATOM 1983 N N . LEU A 1 254 ? -7.267 3.304 16.526 1.00 93.00 254 LEU A N 1
ATOM 1984 C CA . LEU A 1 254 ? -7.938 3.371 17.818 1.00 93.00 254 LEU A CA 1
ATOM 1985 C C . LEU A 1 254 ? -9.409 3.064 17.597 1.00 93.00 254 LEU A C 1
ATOM 1987 O O . LEU A 1 254 ? -10.030 3.658 16.711 1.00 93.00 254 LEU A O 1
ATOM 1991 N N . MET A 1 255 ? -9.940 2.154 18.402 1.00 93.75 255 MET A N 1
ATOM 1992 C CA . MET A 1 255 ? -11.347 1.798 18.422 1.00 93.75 255 MET A CA 1
ATOM 1993 C C . MET A 1 255 ? -11.943 2.149 19.781 1.00 93.75 255 MET A C 1
ATOM 1995 O O . MET A 1 255 ? -11.268 2.057 20.807 1.00 93.75 255 MET A O 1
ATOM 1999 N N . MET A 1 256 ? -13.203 2.572 19.767 1.00 92.62 256 MET A N 1
ATOM 2000 C CA . MET A 1 256 ? -13.990 2.798 20.971 1.00 92.62 256 MET A CA 1
ATOM 2001 C C . MET A 1 256 ? -15.316 2.064 20.890 1.00 92.62 256 MET A C 1
ATOM 2003 O O . MET A 1 256 ? -15.954 2.060 19.837 1.00 92.62 256 MET A O 1
ATOM 2007 N N . VAL A 1 257 ? -15.738 1.476 22.001 1.00 92.69 257 VAL A N 1
ATOM 2008 C CA . VAL A 1 257 ? -16.960 0.671 22.087 1.00 92.69 257 VAL A CA 1
ATOM 2009 C C . VAL A 1 257 ? -17.504 0.704 23.515 1.00 92.69 257 VAL A C 1
ATOM 2011 O O . VAL A 1 257 ? -16.727 0.783 24.466 1.00 92.69 257 VAL A O 1
ATOM 2014 N N . SER A 1 258 ? -18.825 0.631 23.663 1.00 91.00 258 SER A N 1
ATOM 2015 C CA . SER A 1 258 ? -19.473 0.447 24.967 1.00 91.00 258 SER A CA 1
ATOM 2016 C C . SER A 1 258 ? -19.733 -1.040 25.210 1.00 91.00 258 SER A C 1
ATOM 2018 O O . SER A 1 258 ? -20.405 -1.669 24.388 1.00 91.00 258 SER A O 1
ATOM 2020 N N . LEU A 1 259 ? -19.184 -1.594 26.297 1.00 90.31 259 LEU A N 1
ATOM 2021 C CA . LEU A 1 259 ? -19.295 -3.009 26.691 1.00 90.31 259 LEU A CA 1
ATOM 2022 C C . LEU A 1 259 ? -19.261 -3.166 28.214 1.00 90.31 259 LEU A C 1
ATOM 2024 O O . LEU A 1 259 ? -18.655 -2.349 28.905 1.00 90.31 259 LEU A O 1
ATOM 2028 N N . ASP A 1 260 ? -19.853 -4.248 28.717 1.00 89.38 260 ASP A N 1
ATOM 2029 C CA . ASP A 1 260 ? -19.841 -4.587 30.148 1.00 89.38 260 ASP A CA 1
ATOM 2030 C C . ASP A 1 260 ? -18.463 -5.094 30.614 1.00 89.38 260 ASP A C 1
ATOM 2032 O O . ASP A 1 260 ? -18.034 -4.800 31.726 1.00 89.38 260 ASP A O 1
ATOM 2036 N N . ASP A 1 261 ? -17.750 -5.819 29.744 1.00 88.69 261 ASP A N 1
ATOM 2037 C CA . ASP A 1 261 ? -16.438 -6.412 30.022 1.00 88.69 261 ASP A CA 1
ATOM 2038 C C . ASP A 1 261 ? -15.467 -6.208 28.844 1.00 88.69 261 ASP A C 1
ATOM 2040 O O . ASP A 1 261 ? -15.838 -6.299 27.669 1.00 88.69 261 ASP A O 1
ATOM 2044 N N . ALA A 1 262 ? -14.208 -5.933 29.178 1.00 91.94 262 ALA A N 1
ATOM 2045 C CA . ALA A 1 262 ? -13.102 -5.743 28.248 1.00 91.94 262 ALA A CA 1
ATOM 2046 C C . ALA A 1 262 ? -12.277 -7.013 27.998 1.00 91.94 262 ALA A C 1
ATOM 2048 O O . ALA A 1 262 ? -11.490 -7.033 27.046 1.00 91.94 262 ALA A O 1
ATOM 2049 N N . GLU A 1 263 ? -12.426 -8.070 28.801 1.00 92.69 263 GLU A N 1
ATOM 2050 C CA . GLU A 1 263 ? -11.625 -9.291 28.646 1.00 92.69 263 GLU A CA 1
ATOM 2051 C C . GLU A 1 263 ? -11.745 -9.923 27.243 1.00 92.69 263 GLU A C 1
ATOM 2053 O O . GLU A 1 263 ? -10.706 -10.255 26.660 1.00 92.69 263 GLU A O 1
ATOM 2058 N N . PRO A 1 264 ? -12.934 -9.990 26.603 1.00 92.81 264 PRO A N 1
ATOM 2059 C CA . PRO A 1 264 ? -13.047 -10.481 25.228 1.00 92.81 264 PRO A CA 1
ATOM 2060 C C . PRO A 1 264 ? -12.206 -9.682 24.224 1.00 92.81 264 PRO A C 1
ATOM 2062 O O . PRO A 1 264 ? -11.618 -10.257 23.309 1.00 92.81 264 PRO A O 1
ATOM 2065 N N . LEU A 1 265 ? -12.085 -8.362 24.412 1.0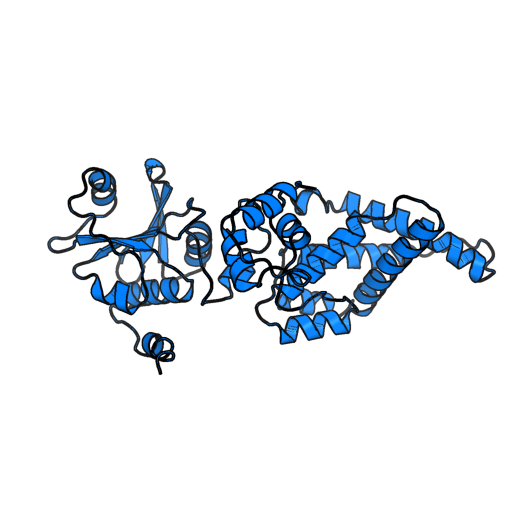0 93.62 265 LEU A N 1
ATOM 2066 C CA . LEU A 1 265 ? -11.277 -7.500 23.544 1.00 93.62 265 LEU A CA 1
ATOM 2067 C C . LEU A 1 265 ? -9.792 -7.867 23.643 1.00 93.62 265 LEU A C 1
ATOM 2069 O O . LEU A 1 265 ? -9.092 -7.962 22.634 1.00 93.62 265 LEU A O 1
ATOM 2073 N N . LYS A 1 266 ? -9.316 -8.092 24.870 1.00 93.31 266 LYS A N 1
ATOM 2074 C CA . LYS A 1 266 ? -7.931 -8.472 25.152 1.00 93.31 266 LYS A CA 1
ATOM 2075 C C . LYS A 1 266 ? -7.609 -9.865 24.612 1.00 93.31 266 LYS A C 1
ATOM 2077 O O . LYS A 1 266 ? -6.555 -10.036 24.002 1.00 93.31 266 LYS A O 1
ATOM 2082 N N . LEU A 1 267 ? -8.519 -10.830 24.773 1.00 92.81 267 LEU A N 1
ATOM 2083 C CA . LEU A 1 267 ? -8.382 -12.183 24.216 1.00 92.81 267 LEU A CA 1
ATOM 2084 C C . LEU A 1 267 ? -8.285 -12.176 22.686 1.00 92.81 267 LEU A C 1
ATOM 2086 O O . LEU A 1 267 ? -7.542 -12.967 22.111 1.00 92.81 267 LEU A O 1
ATOM 2090 N N . LEU A 1 268 ? -8.984 -11.249 22.031 1.00 92.31 268 LEU A N 1
ATOM 2091 C CA . LEU A 1 268 ? -8.915 -11.043 20.583 1.00 92.31 268 LEU A CA 1
ATOM 2092 C C . LEU A 1 268 ? -7.655 -10.292 20.128 1.00 92.31 268 LEU A C 1
ATOM 2094 O O . LEU A 1 268 ? -7.443 -10.150 18.928 1.00 92.31 268 LEU A O 1
ATOM 2098 N N . GLY A 1 269 ? -6.810 -9.824 21.053 1.00 92.56 269 GLY A N 1
ATOM 2099 C CA . GLY A 1 269 ? -5.539 -9.168 20.745 1.00 92.56 269 GLY A CA 1
ATOM 2100 C C . GLY A 1 269 ? -5.591 -7.639 20.700 1.00 92.56 269 GLY A C 1
ATOM 2101 O O . GLY A 1 269 ? -4.653 -7.018 20.190 1.00 92.56 269 GLY A O 1
ATOM 2102 N N . ALA A 1 270 ? -6.647 -7.007 21.227 1.00 94.31 270 ALA A N 1
ATOM 2103 C CA . ALA A 1 270 ? -6.646 -5.562 21.448 1.00 94.31 270 ALA A CA 1
ATOM 2104 C C . ALA A 1 270 ? -5.503 -5.155 22.396 1.00 94.31 270 ALA A C 1
ATOM 2106 O O . ALA A 1 270 ? -5.152 -5.869 23.336 1.00 94.31 270 ALA A O 1
ATOM 2107 N N . GLN A 1 271 ? -4.912 -3.988 22.147 1.00 94.56 271 GLN A N 1
ATOM 2108 C CA . GLN A 1 271 ? -3.779 -3.460 22.911 1.00 94.56 271 GLN A CA 1
ATOM 2109 C C . GLN A 1 271 ? -4.143 -2.128 23.562 1.00 94.56 271 GLN A C 1
ATOM 2111 O O . GLN A 1 271 ? -5.043 -1.441 23.090 1.00 94.56 271 GLN A O 1
ATOM 2116 N N . ALA A 1 272 ? -3.422 -1.743 24.620 1.00 93.12 272 ALA A N 1
ATOM 2117 C CA . ALA A 1 272 ? -3.603 -0.454 25.300 1.00 93.12 272 ALA A CA 1
ATOM 2118 C C . ALA A 1 272 ? -5.077 -0.152 25.649 1.00 93.12 272 ALA A C 1
ATOM 2120 O O . ALA A 1 272 ? -5.597 0.907 25.302 1.00 93.12 272 ALA A O 1
ATOM 2121 N N . LEU A 1 273 ? -5.762 -1.118 26.274 1.00 94.06 273 LEU A N 1
ATOM 2122 C CA . LEU A 1 273 ? -7.149 -0.951 26.701 1.00 94.06 273 LEU A CA 1
ATOM 2123 C C . LEU A 1 273 ? -7.221 0.057 27.852 1.00 94.06 273 LEU A C 1
ATOM 2125 O O . LEU A 1 273 ? -6.562 -0.109 28.877 1.00 94.06 273 LEU A O 1
ATOM 2129 N N . GLU A 1 274 ? -8.063 1.068 27.687 1.00 92.50 274 GLU A N 1
ATOM 2130 C CA . GLU A 1 274 ? -8.335 2.112 28.665 1.00 92.50 274 GLU A CA 1
ATOM 2131 C C . GLU A 1 274 ? -9.845 2.260 28.857 1.00 92.50 274 GLU A C 1
ATOM 2133 O O . GLU A 1 274 ? -10.597 2.394 27.888 1.00 92.50 274 GLU A O 1
ATOM 2138 N N . ASN A 1 275 ? -10.290 2.289 30.113 1.00 91.12 275 ASN A N 1
ATOM 2139 C CA . ASN A 1 275 ? -11.655 2.679 30.446 1.00 91.12 275 ASN A CA 1
ATOM 2140 C C . ASN A 1 275 ? -11.750 4.213 30.430 1.00 91.12 275 ASN A C 1
ATOM 2142 O O . ASN A 1 275 ? -11.026 4.897 31.154 1.00 91.12 275 ASN A O 1
ATOM 2146 N N . ARG A 1 276 ? -12.634 4.754 29.591 1.00 88.12 276 ARG A N 1
ATOM 2147 C CA . ARG A 1 276 ? -12.867 6.195 29.408 1.00 88.12 276 ARG A CA 1
ATOM 2148 C C . ARG A 1 276 ? -14.233 6.637 29.940 1.00 88.12 276 ARG A C 1
ATOM 2150 O O . ARG A 1 276 ? -14.710 7.700 29.565 1.00 88.12 276 ARG A O 1
ATOM 2157 N N . SER A 1 277 ? -14.873 5.845 30.799 1.00 84.50 277 SER A N 1
ATOM 2158 C CA . SER A 1 277 ? -16.217 6.140 31.320 1.00 84.50 277 SER A CA 1
ATOM 2159 C C . SER A 1 277 ? -16.261 7.380 32.221 1.00 84.50 277 SER A C 1
ATOM 2161 O O . SER A 1 277 ? -17.264 8.081 32.237 1.00 84.50 277 SER A O 1
ATOM 2163 N N . ASP A 1 278 ? -15.173 7.704 32.916 1.00 80.19 278 ASP A N 1
ATOM 2164 C CA . ASP A 1 278 ? -15.131 8.857 33.831 1.00 80.19 278 ASP A CA 1
ATOM 2165 C C . ASP A 1 278 ? -14.353 10.050 33.261 1.00 80.19 278 ASP A C 1
ATOM 2167 O O . ASP A 1 278 ? -14.141 11.056 33.939 1.00 80.19 278 ASP A O 1
ATOM 2171 N N . ASP A 1 279 ? -13.892 9.951 32.013 1.00 76.00 279 ASP A N 1
ATOM 2172 C CA . ASP A 1 279 ? -13.062 10.982 31.409 1.00 76.00 279 ASP A CA 1
ATOM 2173 C C . ASP A 1 279 ? -13.920 12.186 30.958 1.00 76.00 279 ASP A C 1
ATOM 2175 O O . ASP A 1 279 ? -14.801 12.042 30.106 1.00 76.00 279 ASP A O 1
ATOM 2179 N N . PRO A 1 280 ? -13.652 13.410 31.454 1.00 64.50 280 PRO A N 1
ATOM 2180 C CA . PRO A 1 280 ? -14.360 14.614 31.023 1.00 64.50 280 PRO A CA 1
ATOM 2181 C C . PRO A 1 280 ? -14.237 14.882 29.518 1.00 64.50 280 PRO A C 1
ATOM 2183 O O . PRO A 1 280 ? -15.175 15.399 28.908 1.00 64.50 280 PRO A O 1
ATOM 2186 N N . ALA A 1 281 ? -13.108 14.509 28.900 1.00 60.94 281 ALA A N 1
ATOM 2187 C CA . ALA A 1 281 ? -12.926 14.585 27.450 1.00 60.94 281 ALA A CA 1
ATOM 2188 C C . ALA A 1 281 ? -13.740 13.506 26.713 1.00 60.94 281 ALA A C 1
ATOM 2190 O O . ALA A 1 281 ? -14.092 13.688 25.545 1.00 60.94 281 ALA A O 1
ATOM 2191 N N . ALA A 1 282 ? -14.104 12.427 27.411 1.00 61.44 282 ALA A N 1
ATOM 2192 C CA . ALA A 1 282 ? -14.974 11.372 26.926 1.00 61.44 282 ALA A CA 1
ATOM 2193 C C . ALA A 1 282 ? -16.464 11.640 27.096 1.00 61.44 282 ALA A C 1
ATOM 2195 O O . ALA A 1 282 ? -17.270 10.916 26.519 1.00 61.44 282 ALA A O 1
ATOM 2196 N N . ARG A 1 283 ? -16.854 12.727 27.762 1.00 65.44 283 ARG A N 1
ATOM 2197 C CA . ARG A 1 283 ? -18.254 13.163 27.804 1.00 65.44 283 ARG A CA 1
ATOM 2198 C C . ARG A 1 283 ? -18.833 13.368 26.396 1.00 65.44 283 ARG A C 1
ATOM 2200 O O . ARG A 1 283 ? -19.935 12.918 26.110 1.00 65.44 283 ARG A O 1
ATOM 2207 N N . LEU A 1 284 ? -18.037 13.921 25.475 1.00 66.88 284 LEU A N 1
ATOM 2208 C CA . LEU A 1 284 ? -18.370 14.005 24.042 1.00 66.88 284 LEU A CA 1
ATOM 2209 C C . LEU A 1 284 ? -18.499 12.621 23.374 1.00 66.88 284 LEU A C 1
ATOM 2211 O O . LEU A 1 284 ? -19.294 12.451 22.445 1.00 66.88 284 LEU A O 1
ATOM 2215 N N . TYR A 1 285 ? -17.716 11.634 23.823 1.00 66.94 285 TYR A N 1
ATOM 2216 C CA . TYR A 1 285 ? -17.824 10.250 23.357 1.00 66.94 285 TYR A CA 1
ATOM 2217 C C . TYR A 1 285 ? -19.103 9.596 23.884 1.00 66.94 285 TYR A C 1
ATOM 2219 O O . TYR A 1 285 ? -19.810 8.986 23.098 1.00 66.94 285 TYR A O 1
ATOM 2227 N N . GLN A 1 286 ? -19.461 9.790 25.151 1.00 66.38 286 GLN A N 1
ATOM 2228 C CA . GLN A 1 286 ? -20.698 9.274 25.753 1.00 66.38 286 GLN A CA 1
ATOM 2229 C C . GLN A 1 286 ? -21.960 9.904 25.157 1.00 66.38 286 GLN A C 1
ATOM 2231 O O . GLN A 1 286 ? -22.958 9.229 24.942 1.00 66.38 286 GLN A O 1
ATOM 2236 N N . GLU A 1 287 ? -21.919 11.191 24.816 1.00 66.38 287 GLU A N 1
ATOM 2237 C CA . GLU A 1 287 ? -23.003 11.836 24.062 1.00 66.38 287 GLU A CA 1
ATOM 2238 C C . GLU A 1 287 ? -23.165 11.224 22.661 1.00 66.38 287 GLU A C 1
ATOM 2240 O O . GLU A 1 287 ? -24.251 11.232 22.079 1.00 66.38 287 GLU A O 1
ATOM 2245 N N . SER A 1 288 ? -22.076 10.686 22.104 1.00 65.88 288 SER A N 1
ATOM 2246 C CA . SER A 1 288 ? -22.070 10.064 20.781 1.00 65.88 288 SER A CA 1
ATOM 2247 C C . SER A 1 288 ? -22.399 8.567 20.815 1.00 65.88 288 SER A C 1
ATOM 2249 O O . SER A 1 288 ? -23.005 8.070 19.865 1.00 65.88 288 SER A O 1
ATOM 2251 N N . PHE A 1 289 ? -22.036 7.876 21.896 1.00 68.38 289 PHE A N 1
ATOM 2252 C CA . PHE A 1 289 ? -22.239 6.453 22.145 1.00 68.38 289 PHE A CA 1
ATOM 2253 C C . PHE A 1 289 ? -23.186 6.284 23.326 1.00 68.38 289 PHE A C 1
ATOM 2255 O O . PHE A 1 289 ? -22.789 6.476 24.468 1.00 68.38 289 PHE A O 1
ATOM 2262 N N . LEU A 1 290 ? -24.437 5.905 23.051 1.00 66.50 290 LEU A N 1
ATOM 2263 C CA . LEU A 1 290 ? -25.393 5.576 24.106 1.00 66.50 290 LEU A CA 1
ATOM 2264 C C . LEU A 1 290 ? -24.873 4.368 24.893 1.00 66.50 290 LEU A C 1
ATOM 2266 O O . LEU A 1 290 ? -24.983 3.233 24.436 1.00 66.50 290 LEU A O 1
ATOM 2270 N N . THR A 1 291 ? -24.292 4.627 26.058 1.00 67.62 291 THR A N 1
ATOM 2271 C CA . THR A 1 291 ? -23.851 3.597 26.996 1.00 67.62 291 THR A CA 1
ATOM 2272 C C . THR A 1 291 ? -25.064 3.124 27.790 1.00 67.62 291 THR A C 1
ATOM 2274 O O . THR A 1 291 ? -25.708 3.922 28.474 1.00 67.62 291 THR A O 1
ATOM 2277 N N . ALA A 1 292 ? -25.416 1.843 27.669 1.00 75.81 292 ALA A N 1
ATOM 2278 C CA . ALA A 1 292 ? -26.497 1.268 28.464 1.00 75.81 292 ALA A CA 1
ATOM 2279 C C . ALA A 1 292 ? -26.092 1.172 29.952 1.00 75.81 292 ALA A C 1
ATOM 2281 O O . ALA A 1 292 ? -24.898 1.161 30.261 1.00 75.81 292 ALA A O 1
ATOM 2282 N N . PRO A 1 293 ? -27.051 1.087 30.894 1.00 74.50 293 PRO A N 1
ATOM 2283 C CA . PRO A 1 293 ? -26.733 0.844 32.299 1.00 74.50 293 PRO A CA 1
ATOM 2284 C C . PRO A 1 293 ? -25.868 -0.416 32.461 1.00 74.50 293 PRO A C 1
ATOM 2286 O O . PRO A 1 293 ? -26.243 -1.475 31.969 1.00 74.50 293 PRO A O 1
ATOM 2289 N N . GLY A 1 294 ? -24.726 -0.295 33.144 1.00 78.12 294 GLY A N 1
ATOM 2290 C CA . GLY A 1 294 ? -23.761 -1.389 33.337 1.00 78.12 294 GLY A CA 1
ATOM 2291 C C . GLY A 1 294 ? -22.615 -1.427 32.320 1.00 78.12 294 GLY A C 1
ATOM 2292 O O . GLY A 1 294 ? -21.556 -1.961 32.640 1.00 78.12 294 GLY A O 1
ATOM 2293 N N . GLN A 1 295 ? -22.767 -0.772 31.165 1.00 86.50 295 GLN A N 1
ATOM 2294 C CA . GLN A 1 295 ? -21.709 -0.700 30.161 1.00 86.50 295 GLN A CA 1
ATOM 2295 C C . GLN A 1 295 ? -20.672 0.368 30.502 1.00 86.50 295 GLN A C 1
ATOM 2297 O O . GLN A 1 295 ? -20.975 1.427 31.057 1.00 86.50 295 GLN A O 1
ATOM 2302 N N . GLN A 1 296 ? -19.437 0.105 30.095 1.00 89.25 296 GLN A N 1
ATOM 2303 C CA . GLN A 1 296 ? -18.310 1.020 30.190 1.00 89.25 296 GLN A CA 1
ATOM 2304 C C . GLN A 1 296 ? -17.819 1.383 28.791 1.00 89.25 296 GLN A C 1
ATOM 2306 O O . GLN A 1 296 ? -17.864 0.572 27.865 1.00 89.25 296 GLN A O 1
ATOM 2311 N N . LEU A 1 297 ? -17.350 2.620 28.632 1.00 90.38 297 LEU A N 1
ATOM 2312 C CA . LEU A 1 297 ? -16.732 3.070 27.392 1.00 90.38 297 LEU A CA 1
ATOM 2313 C C . LEU A 1 297 ? -15.262 2.650 27.381 1.00 90.38 297 LEU A C 1
ATOM 2315 O O . LEU A 1 297 ? -14.450 3.180 28.141 1.00 90.38 297 LEU A O 1
ATOM 2319 N N . TRP A 1 298 ? -14.915 1.744 26.478 1.00 92.62 298 TRP A N 1
ATOM 2320 C CA . TRP A 1 298 ? -13.555 1.259 26.292 1.00 92.62 298 TRP A CA 1
ATOM 2321 C C . TRP A 1 298 ? -12.919 1.900 25.070 1.00 92.62 298 TRP A C 1
ATOM 2323 O O . TRP A 1 298 ? -13.529 1.943 24.004 1.00 92.62 298 TRP A O 1
ATOM 2333 N N . GLN A 1 299 ? -11.679 2.358 25.216 1.00 92.69 299 GLN A N 1
ATOM 2334 C CA . GLN A 1 299 ? -10.811 2.772 24.119 1.00 92.69 299 GLN A CA 1
ATOM 2335 C C . GLN A 1 299 ? -9.610 1.836 24.059 1.00 92.69 299 GLN A C 1
ATOM 2337 O O . GLN A 1 299 ? -9.009 1.534 25.084 1.00 92.69 299 GLN A O 1
ATOM 2342 N N . PHE A 1 300 ? -9.238 1.392 22.865 1.00 95.06 300 PHE A N 1
ATOM 2343 C CA . PHE A 1 300 ? -8.094 0.504 22.690 1.00 95.06 300 PHE A CA 1
ATOM 2344 C C . PHE A 1 300 ? -7.494 0.619 21.293 1.00 95.06 300 PHE A C 1
ATOM 2346 O O . PHE A 1 300 ? -8.107 1.134 20.355 1.00 95.06 300 PHE A O 1
ATOM 2353 N N . GLN A 1 301 ? -6.271 0.123 21.148 1.00 94.94 301 GLN A N 1
ATOM 2354 C CA . GLN A 1 301 ? -5.599 -0.011 19.869 1.00 94.94 301 GLN A CA 1
ATOM 2355 C C . GLN A 1 301 ? -5.941 -1.356 19.222 1.00 94.94 301 GLN A C 1
ATOM 2357 O O . GLN A 1 301 ? -5.802 -2.415 19.834 1.00 94.94 301 GLN A O 1
ATOM 2362 N N . VAL A 1 302 ? -6.307 -1.306 17.942 1.00 94.44 302 VAL A N 1
ATOM 2363 C CA . VAL A 1 302 ? -6.447 -2.472 17.066 1.00 94.44 302 VAL A CA 1
ATOM 2364 C C . VAL A 1 302 ? -5.144 -2.613 16.279 1.00 94.44 302 VAL A C 1
ATOM 2366 O O . VAL A 1 302 ? -4.886 -1.805 15.380 1.00 94.44 302 VAL A O 1
ATOM 2369 N N . PRO A 1 303 ? -4.259 -3.559 16.641 1.00 90.19 303 PRO A N 1
ATOM 2370 C CA . PRO A 1 303 ? -2.932 -3.612 16.055 1.00 90.19 303 PRO A CA 1
ATOM 2371 C C . PRO A 1 303 ? -2.965 -4.093 14.607 1.00 90.19 303 PRO A C 1
ATOM 2373 O O . PRO A 1 303 ? -2.253 -3.509 13.800 1.00 90.19 303 PRO A O 1
ATOM 2376 N N . THR A 1 304 ? -3.779 -5.095 14.265 1.00 91.31 304 THR A N 1
ATOM 2377 C CA . THR A 1 304 ? -3.741 -5.777 12.961 1.00 91.31 304 THR A CA 1
ATOM 2378 C C . THR A 1 304 ? -5.131 -5.962 12.355 1.00 91.31 304 THR A C 1
ATOM 2380 O O . THR A 1 304 ? -6.144 -5.778 13.035 1.00 91.31 304 THR A O 1
ATOM 2383 N N . MET A 1 305 ? -5.186 -6.331 11.070 1.00 90.56 305 MET A N 1
ATOM 2384 C CA . MET A 1 305 ? -6.456 -6.630 10.399 1.00 90.56 305 MET A CA 1
ATOM 2385 C C . MET A 1 305 ? -7.121 -7.887 10.977 1.00 90.56 305 MET A C 1
ATOM 2387 O O . MET A 1 305 ? -8.332 -7.892 11.157 1.00 90.56 305 MET A O 1
ATOM 2391 N N . ALA A 1 306 ? -6.338 -8.903 11.362 1.00 90.69 306 ALA A N 1
ATOM 2392 C CA . ALA A 1 306 ? -6.850 -10.101 12.031 1.00 90.69 306 ALA A CA 1
ATOM 2393 C C . ALA A 1 306 ? -7.605 -9.756 13.323 1.00 90.69 306 ALA A C 1
ATOM 2395 O O . ALA A 1 306 ? -8.701 -10.264 13.557 1.00 90.69 306 ALA A O 1
ATOM 2396 N N . VAL A 1 307 ? -7.039 -8.856 14.138 1.00 94.06 307 VAL A N 1
ATOM 2397 C CA . VAL A 1 307 ? -7.693 -8.391 15.368 1.00 94.06 307 VAL A CA 1
ATOM 2398 C C . VAL A 1 307 ? -8.958 -7.601 15.037 1.00 94.06 307 VAL A C 1
ATOM 2400 O O . VAL A 1 307 ? -9.981 -7.817 15.678 1.00 94.06 307 VAL A O 1
ATOM 2403 N N . LEU A 1 308 ? -8.929 -6.723 14.024 1.00 94.56 308 LEU A N 1
ATOM 2404 C CA . LEU A 1 308 ? -10.124 -5.987 13.595 1.00 94.56 308 LEU A CA 1
ATOM 2405 C C . LEU A 1 308 ? -11.258 -6.940 13.205 1.00 94.56 308 LEU A C 1
ATOM 2407 O O . LEU A 1 308 ? -12.360 -6.815 13.726 1.00 94.56 308 LEU A O 1
ATOM 2411 N N . GLU A 1 309 ? -10.985 -7.895 12.320 1.00 92.44 309 GLU A N 1
ATOM 2412 C CA . GLU A 1 309 ? -11.971 -8.872 11.851 1.00 92.44 309 GLU A CA 1
ATOM 2413 C C . GLU A 1 309 ? -12.504 -9.726 13.008 1.00 92.44 309 GLU A C 1
ATOM 2415 O O . GLU A 1 309 ? -13.712 -9.913 13.115 1.00 92.44 309 GLU A O 1
ATOM 2420 N N . GLY A 1 310 ? -11.630 -10.174 13.919 1.00 93.56 310 GLY A N 1
ATOM 2421 C CA . GLY A 1 310 ? -12.031 -10.916 15.116 1.00 93.56 310 GLY A CA 1
ATOM 2422 C C . GLY A 1 310 ? -12.948 -10.116 16.047 1.00 93.56 310 GLY A C 1
ATOM 2423 O O . GLY A 1 310 ? -13.907 -10.666 16.586 1.00 93.56 310 GLY A O 1
ATOM 2424 N N . LEU A 1 311 ? -12.698 -8.812 16.200 1.00 95.12 311 LEU A N 1
ATOM 2425 C CA . LEU A 1 311 ? -13.556 -7.906 16.969 1.00 95.12 311 LEU A CA 1
ATOM 2426 C C . LEU A 1 311 ? -14.924 -7.711 16.308 1.00 95.12 311 LEU A C 1
ATOM 2428 O O . LEU A 1 311 ? -15.936 -7.759 17.003 1.00 95.12 311 LEU A O 1
ATOM 2432 N N . ILE A 1 312 ? -14.976 -7.521 14.985 1.00 94.88 312 ILE A N 1
ATOM 2433 C CA . ILE A 1 312 ? -16.250 -7.401 14.258 1.00 94.88 312 ILE A CA 1
ATOM 2434 C C . ILE A 1 312 ? -17.060 -8.697 14.365 1.00 94.88 312 ILE A C 1
ATOM 2436 O O . ILE A 1 312 ? -18.248 -8.641 14.685 1.00 94.88 312 ILE A O 1
ATOM 2440 N N . ASP A 1 313 ? -16.411 -9.851 14.200 1.00 93.06 313 ASP A N 1
ATOM 2441 C CA . ASP A 1 313 ? -17.034 -11.165 14.378 1.00 93.06 313 ASP A CA 1
ATOM 2442 C C . ASP A 1 313 ? -17.616 -11.321 15.792 1.00 93.06 313 ASP A C 1
ATOM 2444 O O . ASP A 1 313 ? -18.761 -11.753 15.953 1.00 93.06 313 ASP A O 1
ATOM 2448 N N . TYR A 1 314 ? -16.854 -10.927 16.817 1.00 93.44 314 TYR A N 1
ATOM 2449 C CA . TYR A 1 314 ? -17.312 -10.930 18.205 1.00 93.44 314 TYR A CA 1
ATOM 2450 C C . TYR A 1 314 ? -18.523 -10.015 18.407 1.00 93.44 314 TYR A C 1
ATOM 2452 O O . TYR A 1 314 ? -19.523 -10.444 18.981 1.00 93.44 314 TYR A O 1
ATOM 2460 N N . PHE A 1 315 ? -18.499 -8.790 17.880 1.00 92.75 315 PHE A N 1
ATOM 2461 C CA . PHE A 1 315 ? -19.637 -7.873 17.984 1.00 92.75 315 PHE A CA 1
ATOM 2462 C C . PHE A 1 315 ? -20.874 -8.351 17.211 1.00 92.75 315 PHE A C 1
ATOM 2464 O O . PHE A 1 315 ? -21.989 -7.959 17.556 1.00 92.75 315 PHE A O 1
ATOM 2471 N N . ALA A 1 316 ? -20.705 -9.181 16.179 1.00 90.50 316 ALA A N 1
ATOM 2472 C CA . ALA A 1 316 ? -21.803 -9.748 15.402 1.00 90.50 316 ALA A CA 1
ATOM 2473 C C . ALA A 1 316 ? -22.404 -11.013 16.030 1.00 90.50 316 ALA A C 1
ATOM 2475 O O . ALA A 1 316 ? -23.607 -11.238 15.907 1.00 90.50 316 ALA A O 1
ATOM 2476 N N . LYS A 1 317 ? -21.584 -11.845 16.685 1.00 87.31 317 LYS A N 1
ATOM 2477 C CA . LYS A 1 317 ? -21.965 -13.198 17.140 1.00 87.31 317 LYS A CA 1
ATOM 2478 C C . LYS A 1 317 ? -21.986 -13.369 18.661 1.00 87.31 317 LYS A C 1
ATOM 2480 O O . LYS A 1 317 ? -22.460 -14.395 19.139 1.00 87.31 317 LYS A O 1
ATOM 2485 N N . GLY A 1 318 ? -21.446 -12.417 19.419 1.00 76.12 318 GLY A N 1
ATOM 2486 C CA . GLY A 1 318 ? -21.377 -12.461 20.883 1.00 76.12 318 GLY A CA 1
ATOM 2487 C C . GLY A 1 318 ? -20.437 -13.528 21.456 1.00 76.12 318 GLY A C 1
ATOM 2488 O O . GLY A 1 318 ? -20.497 -13.806 22.648 1.00 76.12 318 GLY A O 1
ATOM 2489 N N . SER A 1 319 ? -19.583 -14.153 20.638 1.00 70.12 319 SER A N 1
ATOM 2490 C CA . SER A 1 319 ? -18.646 -15.195 21.079 1.00 70.12 319 SER A CA 1
ATOM 2491 C C . SER A 1 319 ? -17.269 -15.032 20.437 1.00 70.12 319 SER A C 1
ATOM 2493 O O . SER A 1 319 ? -17.144 -14.640 19.276 1.00 70.12 319 SER A O 1
ATOM 2495 N N . VAL A 1 320 ? -16.223 -15.326 21.211 1.00 68.75 320 VAL A N 1
ATOM 2496 C CA . VAL A 1 320 ? -14.841 -15.406 20.722 1.00 68.75 320 VAL A CA 1
ATOM 2497 C C . VAL A 1 320 ? -14.660 -16.787 20.091 1.00 68.75 320 VAL A C 1
ATOM 2499 O O . VAL A 1 320 ? -14.798 -17.798 20.772 1.00 68.75 320 VAL A O 1
ATOM 2502 N N . ARG A 1 321 ? -14.376 -16.858 18.785 1.00 59.97 321 ARG A N 1
ATOM 2503 C CA . ARG A 1 321 ? -14.067 -18.135 18.118 1.00 59.97 321 ARG A CA 1
ATOM 2504 C C . ARG A 1 321 ? -12.720 -18.670 18.625 1.00 59.97 321 ARG A C 1
ATOM 2506 O O . ARG A 1 321 ? -11.708 -17.984 18.499 1.00 59.97 321 ARG A O 1
ATOM 2513 N N . GLU A 1 322 ? -12.693 -19.899 19.145 1.00 50.09 322 GLU A N 1
ATOM 2514 C CA . GLU A 1 322 ? -11.473 -20.556 19.662 1.00 50.09 322 GLU A CA 1
ATOM 2515 C C . GLU A 1 322 ? -10.360 -20.708 18.605 1.00 50.09 322 GLU A C 1
ATOM 2517 O O . GLU A 1 322 ? -9.177 -20.739 18.945 1.00 50.09 322 GLU A O 1
ATOM 2522 N N . GLU A 1 323 ? -10.701 -20.705 17.312 1.00 49.12 323 GLU A N 1
ATOM 2523 C CA . GLU A 1 323 ? -9.728 -20.749 16.208 1.00 49.12 323 GLU A CA 1
ATOM 2524 C C . GLU A 1 323 ? -8.767 -19.543 16.191 1.00 49.12 323 GLU A C 1
ATOM 2526 O O . GLU A 1 323 ? -7.641 -19.655 15.702 1.00 49.12 323 GLU A O 1
ATOM 2531 N N . SER A 1 324 ? -9.160 -18.406 16.779 1.00 44.16 324 SER A N 1
ATOM 2532 C CA . SER A 1 324 ? -8.316 -17.209 16.901 1.00 44.16 324 SER A CA 1
ATOM 2533 C C . SER A 1 324 ? -7.232 -17.341 17.985 1.00 44.16 324 SER A C 1
ATOM 2535 O O . SER A 1 324 ? -6.240 -16.614 17.954 1.00 44.16 324 SER A O 1
ATOM 2537 N N . LEU A 1 325 ? -7.382 -18.281 18.927 1.00 46.88 325 LEU A N 1
ATOM 2538 C CA . LEU A 1 325 ? -6.475 -18.463 20.070 1.00 46.88 325 LEU A CA 1
ATOM 2539 C C . LEU A 1 325 ? -5.317 -19.434 19.773 1.00 46.88 325 LEU A C 1
ATOM 2541 O O . LEU A 1 325 ? -4.276 -19.374 20.428 1.00 46.88 325 LEU A O 1
ATOM 2545 N N . SER A 1 326 ? -5.443 -20.297 18.757 1.00 42.28 326 SER A N 1
ATOM 2546 C CA . SER A 1 326 ? -4.456 -21.355 18.479 1.00 42.28 326 SER A CA 1
ATOM 2547 C C . SER A 1 326 ? -3.152 -20.863 17.826 1.00 42.28 326 SER A C 1
ATOM 2549 O O . SER A 1 326 ? -2.195 -21.632 17.743 1.00 42.28 326 SER A O 1
ATOM 2551 N N . LYS A 1 327 ? -3.087 -19.612 17.345 1.00 44.72 327 LYS A N 1
ATOM 2552 C CA . LYS A 1 327 ? -1.906 -19.078 16.633 1.00 44.72 327 LYS A CA 1
ATOM 2553 C C . LYS A 1 327 ? -0.975 -18.211 17.484 1.00 44.72 327 LYS A C 1
ATOM 2555 O O . LYS A 1 327 ? 0.147 -17.959 17.056 1.00 44.72 327 LYS A O 1
ATOM 2560 N N . TYR A 1 328 ? -1.382 -17.813 18.691 1.00 44.06 328 TYR A N 1
ATOM 2561 C CA . TYR A 1 328 ? -0.579 -16.940 19.565 1.00 44.06 328 TYR A CA 1
ATOM 2562 C C . TYR A 1 328 ? 0.051 -17.651 20.776 1.00 44.06 328 TYR A C 1
ATOM 2564 O O . TYR A 1 328 ? 0.826 -17.038 21.505 1.00 44.06 328 TYR A O 1
ATOM 2572 N N . SER A 1 329 ? -0.192 -18.952 20.970 1.00 37.31 329 SER A N 1
ATOM 2573 C CA . SER A 1 329 ? 0.466 -19.765 22.011 1.00 37.31 329 SER A CA 1
ATOM 2574 C C . SER A 1 329 ? 1.837 -20.329 21.596 1.00 37.31 329 SER A C 1
ATOM 2576 O O . SER A 1 329 ? 2.498 -21.003 22.382 1.00 37.31 329 SER A O 1
ATOM 2578 N N . GLY A 1 330 ? 2.307 -20.033 20.381 1.00 40.22 330 GLY A N 1
ATOM 2579 C CA . GLY A 1 330 ? 3.508 -20.625 19.794 1.00 40.22 330 GLY A CA 1
ATOM 2580 C C . GLY A 1 330 ? 4.781 -19.777 19.857 1.00 40.22 330 GLY A C 1
ATOM 2581 O O . GLY A 1 330 ? 5.475 -19.714 18.851 1.00 40.22 330 GLY A O 1
ATOM 2582 N N . THR A 1 331 ? 5.123 -19.110 20.967 1.00 37.12 331 THR A N 1
ATOM 2583 C CA . THR A 1 331 ? 6.535 -18.753 21.255 1.00 37.12 331 THR A CA 1
ATOM 2584 C C . THR A 1 331 ? 6.757 -18.460 22.741 1.00 37.12 331 THR A C 1
ATOM 2586 O O . THR A 1 331 ? 6.668 -17.317 23.183 1.00 37.12 331 THR A O 1
ATOM 2589 N N . ARG A 1 332 ? 7.068 -19.501 23.518 1.00 33.03 332 ARG A N 1
ATOM 2590 C CA . ARG A 1 332 ? 7.950 -19.445 24.697 1.00 33.03 332 ARG A CA 1
ATOM 2591 C C . ARG A 1 332 ? 8.296 -20.875 25.119 1.00 33.03 332 ARG A C 1
ATOM 2593 O O . ARG A 1 332 ? 7.564 -21.503 25.877 1.00 33.03 332 ARG A O 1
ATOM 2600 N N . ALA A 1 333 ? 9.415 -21.354 24.593 1.00 34.28 333 ALA A N 1
ATOM 2601 C CA . ALA A 1 333 ? 10.357 -22.223 25.283 1.00 34.28 333 ALA A CA 1
ATOM 2602 C C . ALA A 1 333 ? 11.748 -21.666 24.965 1.00 34.28 333 ALA A C 1
ATOM 2604 O O . ALA A 1 333 ? 11.949 -21.282 23.788 1.00 34.28 333 ALA A O 1
#

Sequence (333 aa):
MGQPADVLFDDDALSADVASAGEEVAEPLRRLSGGRDEPLKSEDCLQHQMIRAALQWKALACGKQDLQQWRAEASDITHILKDFVDFVALTRAVAMQHSKAGWPRLEHLLGLAALRLKLDPSPALAKMVAERVGLMIQHPGVVDHLEIAAACSIRLATVRNALSRREMRFRRGEGVEIGEAMDWMIKRKGFLYPAINAASRERRINGRLAAAHLAQLSEVEHRRQISRLRLSEWQVRATGQRFAINSQGIQHCLMMVSLDDAEPLKLLGAQALENRSDDPAARLYQESFLTAPGQQLWQFQVPTMAVLEGLIDYFAKGSVREESLSKYSGTRA

Radius of gyration: 24.96 Å; Cα contacts (8 Å, |Δi|>4): 496; chains: 1; bounding box: 54×39×80 Å

Foldseek 3Di:
DLDFLCVLPPLVVVLVLLVVLCVLLVVVVCVVVVDDPDPPPDPVDLSVLLSVLLVLLSCLLLVVDALVVSCVVCVVSLVSNLVNVVSLVSQVVSCVVVVHDGSVSSVLSLVSNLLSLLLAPDVPSSVVSCVSSVRDNPQRQADALVNLCSQQSHDSVVSVVCVVVPQFDADPPHHTGSLSSCLVSQLGHNRSPLVRQQVPQPGFDALLSLVVVQVVDPQKDFDDAPVVQCWTWMAGPQQRFIKIWNNVHRNFTKIKGWALDCVQLVLLPWADKDFCQPPPVCVSVCVVYVHDVNITIIMTTDTGNSSSVQVSVCNNPVDRDCVSNPPPVPDDD

Secondary structure (DSSP, 8-state):
--S-HHHHT-HHHHHHHHHHHHHHHHHHHHHHHT--------TT-HHHHHHHHHHHHHHHHTTSS-HHHHHHHHGGGHHHHHHHHHHHHHHHHHHHHTT----HHHHHHHHHHHHHHHT-S-HHHHHHHHHHTT---SSTTEE-HHHHHHHTT--HHHHHHHHHTTSS-EETTTEEEHHHHHHHHTTSTT-S-HHHHHHSTTSB--HHHHHHHHTT-TTEEEEEEEGGGTEEEEEETTT--EEEE-TT-SS-EEEEEEES-SHHHHHTT-EEEEE-TT-GGGHHHHHHS-PPTT-EEEEEEE-BHHHHHHHHHHHHHSS--GGGTTTSS----

Mean predicted aligned error: 9.83 Å